Protein AF-A0A497E3U7-F1 (afdb_monomer)

Organism: Aerophobetes bacterium (NCBI:txid2030807)

pLDDT: mean 91.76, std 7.36, range [53.91, 98.75]

Nearest PDB structures (foldseek):
  2nv4-assembly1_B  TM=9.383E-01  e=2.777E-12  Archaeoglobus fulgidus
  7btu-assembly1_A  TM=8.127E-01  e=2.222E-10  Pseudomonas aeruginosa
  7bu1-assembly1_B  TM=8.300E-01  e=9.756E-10  Pseudomonas aeruginosa
  3okx-assembly1_A  TM=8.026E-01  e=2.044E-09  Rhodopseudomonas palustris CGA009
  3okx-assembly1_B  TM=7.645E-01  e=1.127E-08  Rhodopseudomonas palustris CGA009

Sequence (310 aa):
VKTKGMEEFLAVIETNSCFSDGIQITTGCSFGNNALIYRDVGKTAVSFVKRDGKGIRIRVKVDSDWLNERYPDAVKLFDKVVKRREQDKTAQKKLQKVWKEISFDILNFTEKELFEVKDVSLKIPDYAPIFESVTCSVCGEKLMQSKAREKAGKIFCLPCSHEGLYQLDGEGISFYKEDKKQSYFRVFPIGYVESSFSFPDDPEKMREKESFLFIYPEYEEGLYRIEESDFINVVFYFHQSSGYTLRGKRRGGEIKGVFASRSPHRPSPIGLTRVKLIAREKNRLRVKGLDAIDGTPILDIKPYVKDIDG

Mean predicted aligned error: 8.36 Å

Solvent-accessible surface area (backbone atoms only — not comparable to full-atom values): 17840 Å² total; per-residue (Å²): 116,69,61,89,67,82,42,60,52,32,38,38,32,19,41,90,49,75,67,49,55,54,48,27,72,69,25,58,31,32,68,92,60,65,11,34,43,82,44,94,72,76,39,66,34,38,31,47,25,39,80,87,18,46,37,39,33,41,33,61,56,76,45,72,63,59,41,41,78,76,38,45,70,56,47,54,38,42,43,45,43,64,74,68,55,46,92,46,70,67,55,46,56,51,38,55,53,51,52,52,52,50,62,57,54,60,70,77,55,53,69,75,71,46,36,47,78,41,82,44,77,46,93,68,81,75,78,86,80,90,67,58,77,41,57,18,75,78,84,63,49,76,42,53,47,92,59,49,42,80,57,96,94,39,41,22,41,43,78,81,58,66,77,36,48,81,44,78,54,96,89,40,84,43,44,32,42,92,92,35,82,46,91,78,80,87,85,65,64,50,27,30,28,49,38,94,35,81,57,94,71,63,54,69,68,41,24,75,39,68,35,33,42,41,38,40,76,95,52,34,76,77,51,70,72,53,83,80,34,66,31,31,33,39,29,28,39,45,82,86,54,70,67,65,54,67,66,41,73,41,95,91,70,50,76,38,42,38,87,77,50,88,60,59,42,32,98,71,36,65,46,76,40,68,22,38,52,75,49,74,56,90,39,33,36,37,31,34,39,46,73,68,35,36,70,30,35,26,56,48,77,42,75,60,45,65,95,81,75,102

Structure (mmCIF, N/CA/C/O backbone):
data_AF-A0A497E3U7-F1
#
_entry.id   AF-A0A497E3U7-F1
#
loop_
_atom_site.group_PDB
_atom_site.id
_atom_site.type_symbol
_atom_site.label_atom_id
_atom_site.label_alt_id
_atom_site.label_comp_id
_atom_site.label_asym_id
_atom_site.label_entity_id
_atom_site.la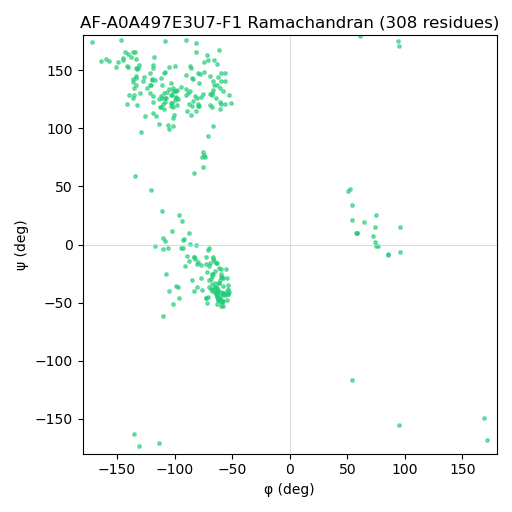bel_seq_id
_atom_site.pdbx_PDB_ins_code
_atom_site.Cartn_x
_atom_site.Cartn_y
_atom_site.Cartn_z
_atom_site.occupancy
_atom_site.B_iso_or_equiv
_atom_site.auth_seq_id
_atom_site.auth_comp_id
_atom_site.auth_asym_id
_atom_site.auth_atom_id
_atom_site.pdbx_PDB_model_num
ATOM 1 N N . VAL A 1 1 ? -27.259 -1.265 14.327 1.00 53.91 1 VAL A N 1
ATOM 2 C CA . VAL A 1 1 ? -27.288 -2.339 13.303 1.00 53.91 1 VAL A CA 1
ATOM 3 C C . VAL A 1 1 ? -26.402 -3.463 13.808 1.00 53.91 1 VAL A C 1
ATOM 5 O O . VAL A 1 1 ? -25.280 -3.166 14.188 1.00 53.91 1 VAL A O 1
ATOM 8 N N . LYS A 1 2 ? -26.902 -4.700 13.897 1.00 55.53 2 LYS A N 1
ATOM 9 C CA . LYS A 1 2 ? -26.104 -5.860 14.322 1.00 55.53 2 LYS A CA 1
ATOM 10 C C . LYS A 1 2 ? -25.972 -6.802 13.130 1.00 55.53 2 LYS A C 1
ATOM 12 O O . LYS A 1 2 ? -26.997 -7.151 12.543 1.00 55.53 2 LYS A O 1
ATOM 17 N N . THR A 1 3 ? -24.749 -7.162 12.745 1.00 56.59 3 THR A N 1
ATOM 18 C CA . THR A 1 3 ? -24.544 -8.136 11.662 1.00 56.59 3 THR A CA 1
ATOM 19 C C . THR A 1 3 ? -25.117 -9.497 12.064 1.00 56.59 3 THR A C 1
ATOM 21 O O . THR A 1 3 ? -24.955 -9.932 13.207 1.00 56.59 3 THR A O 1
ATOM 24 N N . LYS A 1 4 ? -25.815 -10.160 11.136 1.00 63.12 4 LYS A N 1
ATOM 25 C CA . LYS A 1 4 ? -26.320 -11.534 11.305 1.00 63.12 4 LYS A CA 1
ATOM 26 C C . LYS A 1 4 ? -25.329 -12.590 10.778 1.00 63.12 4 LYS A C 1
ATOM 28 O O . LYS A 1 4 ? -25.653 -13.772 10.790 1.00 63.12 4 LYS A O 1
ATOM 33 N N . GLY A 1 5 ? -24.133 -12.170 10.348 1.00 58.94 5 GLY A N 1
ATOM 34 C CA . GLY A 1 5 ? -23.196 -12.980 9.559 1.00 58.94 5 GLY A CA 1
ATOM 35 C C . GLY A 1 5 ? -23.352 -12.733 8.050 1.00 58.94 5 GLY A C 1
ATOM 36 O O . GLY A 1 5 ? -24.292 -12.063 7.637 1.00 58.94 5 GLY A O 1
ATOM 37 N N . MET A 1 6 ? -22.426 -13.271 7.242 1.00 60.75 6 MET A N 1
ATOM 38 C CA . MET A 1 6 ? -22.426 -13.237 5.758 1.00 60.75 6 MET A CA 1
ATOM 39 C C . MET A 1 6 ? -22.044 -11.909 5.073 1.00 60.75 6 MET A C 1
ATOM 41 O O . MET A 1 6 ? -22.427 -11.675 3.931 1.00 60.75 6 MET A O 1
ATOM 45 N N . GLU A 1 7 ? -21.265 -11.042 5.729 1.00 71.50 7 GLU A N 1
ATOM 46 C CA . GLU A 1 7 ? -20.670 -9.837 5.109 1.00 71.50 7 GLU A CA 1
ATOM 47 C C . GLU A 1 7 ? -21.667 -8.823 4.485 1.00 71.50 7 GLU A C 1
ATOM 49 O O . GLU A 1 7 ? -21.239 -7.875 3.836 1.00 71.50 7 GLU A O 1
ATOM 54 N N . GLU A 1 8 ? -22.987 -8.944 4.690 1.00 77.56 8 GLU A N 1
ATOM 55 C CA . GLU A 1 8 ? -24.003 -8.046 4.090 1.00 77.56 8 GLU A CA 1
ATOM 56 C C . GLU A 1 8 ? -23.829 -6.567 4.488 1.00 77.56 8 GLU A C 1
ATOM 58 O O . GLU A 1 8 ? -24.188 -5.646 3.747 1.00 77.56 8 GLU A O 1
ATOM 63 N N . PHE A 1 9 ? -23.255 -6.356 5.671 1.00 88.44 9 PHE A N 1
ATOM 64 C CA . PHE A 1 9 ? -22.925 -5.069 6.258 1.00 88.44 9 PHE A CA 1
ATOM 65 C C . PHE A 1 9 ? -21.472 -5.098 6.722 1.00 88.44 9 PHE A C 1
ATOM 67 O O . PHE A 1 9 ? -21.069 -6.022 7.433 1.00 88.44 9 PHE A O 1
ATOM 74 N N . LEU A 1 10 ? -20.704 -4.083 6.337 1.00 94.50 10 LEU A N 1
ATOM 75 C CA . LEU A 1 10 ? -19.271 -4.004 6.590 1.00 94.50 10 LEU A CA 1
ATOM 76 C C . LEU A 1 10 ? -18.934 -2.781 7.439 1.00 94.50 10 LEU A C 1
ATOM 78 O O . LEU A 1 10 ? -19.479 -1.693 7.236 1.00 94.50 10 LEU A O 1
ATOM 82 N N . ALA A 1 11 ? -17.983 -2.961 8.351 1.00 96.88 11 ALA A N 1
ATOM 83 C CA . ALA A 1 11 ? -17.347 -1.887 9.098 1.00 96.88 11 ALA A CA 1
ATOM 84 C C . ALA A 1 11 ? -15.900 -1.728 8.617 1.00 96.88 11 ALA A C 1
ATOM 86 O O . ALA A 1 11 ? -15.081 -2.632 8.767 1.00 96.88 11 ALA A O 1
ATOM 87 N N . VAL A 1 12 ? -15.579 -0.575 8.038 1.00 97.31 12 VAL A N 1
ATOM 88 C CA . VAL A 1 12 ? -14.227 -0.226 7.594 1.00 97.31 12 VAL A CA 1
ATOM 89 C C . VAL A 1 12 ? -13.608 0.714 8.623 1.00 97.31 12 VAL A C 1
ATOM 91 O O . VAL A 1 12 ? -13.951 1.894 8.654 1.00 97.31 12 VAL A O 1
ATOM 94 N N . ILE A 1 13 ? -12.733 0.195 9.478 1.00 97.00 13 ILE A N 1
ATOM 95 C CA . ILE A 1 13 ? -12.045 0.958 10.529 1.00 97.00 13 ILE A CA 1
ATOM 96 C C . ILE A 1 13 ? -10.723 1.539 10.018 1.00 97.00 13 ILE A C 1
ATOM 98 O O . ILE A 1 13 ? -10.032 0.924 9.204 1.00 97.00 13 ILE A O 1
ATOM 102 N N . GLU A 1 14 ? -10.372 2.726 10.513 1.00 96.19 14 GLU A N 1
ATOM 103 C CA . GLU A 1 14 ? -9.226 3.514 10.034 1.00 96.19 14 GLU A CA 1
ATOM 104 C C . GLU A 1 14 ? -8.052 3.610 11.033 1.00 96.19 14 GLU A C 1
ATOM 106 O O . GLU A 1 14 ? -7.078 4.328 10.799 1.00 96.19 14 GLU A O 1
ATOM 111 N N . THR A 1 15 ? -8.140 2.892 12.157 1.00 93.00 15 THR A N 1
ATOM 112 C CA . THR A 1 15 ? -7.146 2.869 13.243 1.00 93.00 15 THR A CA 1
ATOM 113 C C . THR A 1 15 ? -7.150 1.513 13.965 1.00 93.00 15 THR A C 1
ATOM 115 O O . THR A 1 15 ? -8.165 0.819 13.992 1.00 93.00 15 THR A O 1
ATOM 118 N N . ASN A 1 16 ? -6.023 1.122 14.551 1.00 90.75 16 ASN A N 1
ATOM 119 C CA . ASN A 1 16 ? -5.824 -0.078 15.376 1.00 90.75 16 ASN A CA 1
ATOM 120 C C . ASN A 1 16 ? -5.938 0.212 16.891 1.00 90.75 16 ASN A C 1
ATOM 122 O O . ASN A 1 16 ? -5.346 -0.488 17.708 1.00 90.75 16 ASN A O 1
ATOM 126 N N . SER A 1 17 ? -6.666 1.264 17.278 1.00 90.44 17 SER A N 1
ATOM 127 C CA . SER A 1 17 ? -6.858 1.669 18.679 1.00 90.44 17 SER A CA 1
ATOM 128 C C . SER A 1 17 ? -8.086 1.018 19.336 1.00 90.44 17 SER A C 1
ATOM 130 O O . SER A 1 17 ? -8.887 0.361 18.675 1.00 90.44 17 SER A O 1
ATOM 132 N N . CYS A 1 18 ? -8.285 1.268 20.638 1.00 90.38 18 CYS A N 1
ATOM 133 C CA . CYS A 1 18 ? -9.442 0.792 21.415 1.00 90.38 18 CYS A CA 1
ATOM 134 C C . CYS A 1 18 ? -10.808 1.193 20.826 1.00 90.38 18 CYS A C 1
ATOM 136 O O . CYS A 1 18 ? -11.817 0.542 21.091 1.00 90.38 18 CYS A O 1
ATOM 138 N N . PHE A 1 19 ? -10.847 2.238 19.992 1.00 93.31 19 PHE A N 1
ATOM 139 C CA . PHE A 1 19 ? -12.024 2.599 19.205 1.00 93.31 19 PHE A CA 1
ATOM 140 C C . PHE A 1 19 ? -12.534 1.411 18.374 1.00 93.31 19 PHE A C 1
ATOM 142 O O . PHE A 1 19 ? -13.735 1.145 18.337 1.00 93.31 19 PHE A O 1
ATOM 149 N N . SER A 1 20 ? -11.621 0.659 17.761 1.00 94.00 20 SER A N 1
ATOM 150 C CA . SER A 1 20 ? -11.940 -0.479 16.899 1.00 94.00 20 SER A CA 1
ATOM 151 C C . SER A 1 20 ? -12.560 -1.642 17.667 1.00 94.00 20 SER A C 1
ATOM 153 O O . SER A 1 20 ? -13.473 -2.286 17.154 1.00 94.00 20 SER A O 1
ATOM 155 N N . ASP A 1 21 ? -12.163 -1.865 18.920 1.00 94.69 21 ASP A N 1
ATOM 156 C CA . ASP A 1 21 ? -12.817 -2.846 19.796 1.00 94.69 21 ASP A CA 1
ATOM 157 C C . ASP A 1 21 ? -14.267 -2.443 20.090 1.00 94.69 21 ASP A C 1
ATOM 159 O O . ASP A 1 21 ? -15.180 -3.268 20.004 1.00 94.69 21 ASP A O 1
ATOM 163 N N . GLY A 1 22 ? -14.502 -1.152 20.344 1.00 94.31 22 GLY A N 1
ATOM 164 C CA . GLY A 1 22 ? -15.847 -0.598 20.506 1.00 94.31 22 GLY A CA 1
ATOM 165 C C . GLY A 1 22 ? -16.733 -0.830 19.279 1.00 94.31 22 GLY A C 1
ATOM 166 O O . GLY A 1 22 ? -17.892 -1.234 19.418 1.00 94.31 22 GLY A O 1
ATOM 167 N N . ILE A 1 23 ? -16.189 -0.650 18.069 1.00 96.19 23 ILE A N 1
ATOM 168 C CA . ILE A 1 23 ? -16.906 -0.949 16.819 1.00 96.19 23 ILE A CA 1
ATOM 169 C C . ILE A 1 23 ? -17.284 -2.428 16.743 1.00 96.19 23 ILE A C 1
ATOM 171 O O . ILE A 1 23 ? -18.441 -2.745 16.456 1.00 96.19 23 ILE A O 1
ATOM 175 N N . GLN A 1 24 ? -16.355 -3.338 17.036 1.00 95.06 24 GLN A N 1
ATOM 176 C CA . GLN A 1 24 ? -16.625 -4.777 16.993 1.00 95.06 24 GLN A CA 1
ATOM 177 C C . GLN A 1 24 ? -17.738 -5.177 17.968 1.00 95.06 24 GLN A C 1
ATOM 179 O O . GLN A 1 24 ? -18.684 -5.864 17.578 1.00 95.06 24 GLN A O 1
ATOM 184 N N . ILE A 1 25 ? -17.671 -4.696 19.213 1.00 94.00 25 ILE A N 1
ATOM 185 C CA . ILE A 1 25 ? -18.653 -5.009 20.264 1.00 94.00 25 ILE A CA 1
ATOM 186 C C . ILE A 1 25 ? -20.049 -4.495 19.892 1.00 94.00 25 ILE A C 1
ATOM 188 O O . ILE A 1 25 ? -21.041 -5.210 20.040 1.00 94.00 25 ILE A O 1
ATOM 192 N N . THR A 1 26 ? -20.139 -3.258 19.401 1.00 93.00 26 THR A N 1
ATOM 193 C CA . THR A 1 26 ? -21.430 -2.602 19.138 1.00 93.00 26 THR A CA 1
ATOM 194 C C . THR A 1 26 ? -22.109 -3.093 17.861 1.00 93.00 26 THR A C 1
ATOM 196 O O . THR A 1 26 ? -23.338 -3.091 17.777 1.00 93.00 26 THR A O 1
ATOM 199 N N . THR A 1 27 ? -21.335 -3.539 16.869 1.00 93.56 27 THR A N 1
ATOM 200 C CA . THR A 1 27 ? -21.858 -3.896 15.537 1.00 93.56 27 THR A CA 1
ATOM 201 C C . THR A 1 27 ? -21.882 -5.403 15.286 1.00 93.56 27 THR A C 1
ATOM 203 O O . THR A 1 27 ? -22.678 -5.886 14.477 1.00 93.56 27 THR A O 1
ATOM 206 N N . GLY A 1 28 ? -21.021 -6.157 15.973 1.00 92.12 28 GLY A N 1
ATOM 207 C CA . GLY A 1 28 ? -20.723 -7.559 15.684 1.00 92.12 28 GLY A CA 1
ATOM 208 C C . GLY A 1 28 ? -19.835 -7.767 14.450 1.00 92.12 28 GLY A C 1
ATOM 209 O O . GLY A 1 28 ? -19.519 -8.912 14.125 1.00 92.12 28 GLY A O 1
ATOM 210 N N . CYS A 1 29 ? -19.436 -6.706 13.738 1.00 93.56 29 CYS A N 1
ATOM 211 C CA . CYS A 1 29 ? -18.478 -6.821 12.642 1.00 93.56 29 CYS A CA 1
ATOM 212 C C . CYS A 1 29 ? -17.112 -7.160 13.228 1.00 93.56 29 CYS A C 1
ATOM 214 O O . CYS A 1 29 ? -16.593 -6.386 14.022 1.00 93.56 29 CYS A O 1
ATOM 216 N N . SER A 1 30 ? -16.529 -8.296 12.855 1.00 93.12 30 SER A N 1
ATOM 217 C CA . SER A 1 30 ? -15.240 -8.750 13.386 1.00 93.12 30 SER A CA 1
ATOM 218 C C . SER A 1 30 ? -14.354 -9.269 12.260 1.00 93.12 30 SER A C 1
ATOM 220 O O . SER A 1 30 ? -14.824 -9.518 11.149 1.00 93.12 30 SER A O 1
ATOM 222 N N . PHE A 1 31 ? -13.060 -9.449 12.527 1.00 91.44 31 PHE A N 1
ATOM 223 C CA . PHE A 1 31 ? -12.173 -10.065 11.537 1.00 91.44 31 PHE A CA 1
ATOM 224 C C . PHE A 1 31 ? -12.581 -11.512 11.230 1.00 91.44 31 PHE A C 1
ATOM 226 O O . PHE A 1 31 ? -12.542 -11.928 10.079 1.00 91.44 31 PHE A O 1
ATOM 233 N N . GLY A 1 32 ? -13.031 -12.266 12.239 1.00 88.56 32 GLY A N 1
ATOM 234 C CA . GLY A 1 32 ? -13.373 -13.684 12.085 1.00 88.56 32 GLY A CA 1
ATOM 235 C C . GLY A 1 32 ? -14.603 -13.951 11.214 1.00 88.56 32 GLY A C 1
ATOM 236 O O . GLY A 1 32 ? -14.704 -15.024 10.630 1.00 88.56 32 GLY A O 1
ATOM 237 N N . ASN A 1 33 ? -15.524 -12.987 11.101 1.00 89.81 33 ASN A N 1
ATOM 238 C CA . ASN A 1 33 ? -16.686 -13.085 10.209 1.00 89.81 33 ASN A CA 1
ATOM 239 C C . ASN A 1 33 ? -16.532 -12.274 8.913 1.00 89.81 33 ASN A C 1
ATOM 241 O O . ASN A 1 33 ? -17.525 -12.076 8.214 1.00 89.81 33 ASN A O 1
ATOM 245 N N . ASN A 1 34 ? -15.315 -11.793 8.623 1.00 90.25 34 ASN A N 1
ATOM 246 C CA . ASN A 1 34 ? -14.948 -10.993 7.449 1.00 90.25 34 ASN A CA 1
ATOM 247 C C . ASN A 1 34 ? -15.729 -9.675 7.273 1.00 90.25 34 ASN A C 1
ATOM 249 O O . ASN A 1 34 ? -15.592 -9.012 6.247 1.00 90.25 34 ASN A O 1
ATOM 253 N N . ALA A 1 35 ? -16.518 -9.248 8.265 1.00 93.25 35 ALA A N 1
ATOM 254 C CA . ALA A 1 35 ? -17.299 -8.016 8.177 1.00 93.25 35 ALA A CA 1
ATOM 255 C C . ALA A 1 35 ? -16.536 -6.773 8.669 1.00 93.25 35 ALA A C 1
ATOM 257 O O . ALA A 1 35 ? -17.015 -5.649 8.500 1.00 93.25 35 ALA A O 1
ATOM 258 N N . LEU A 1 36 ? -15.365 -6.952 9.290 1.00 94.75 36 LEU A N 1
ATOM 259 C CA . LEU A 1 36 ? -14.475 -5.865 9.693 1.00 94.75 36 LEU A CA 1
ATOM 260 C C . LEU A 1 36 ? -13.289 -5.754 8.732 1.00 94.75 36 LEU A C 1
ATOM 262 O O . LEU A 1 36 ? -12.494 -6.682 8.592 1.00 94.75 36 LEU A O 1
ATOM 266 N N . ILE A 1 37 ? -13.138 -4.586 8.117 1.00 95.06 37 ILE A N 1
ATOM 267 C CA . ILE A 1 37 ? -12.025 -4.259 7.228 1.00 95.06 37 ILE A CA 1
ATOM 268 C C . ILE A 1 37 ? -11.152 -3.219 7.921 1.00 95.06 37 ILE A C 1
ATOM 270 O O . ILE A 1 37 ? -11.637 -2.155 8.301 1.00 95.06 37 ILE A O 1
ATOM 274 N N . TYR A 1 38 ? -9.855 -3.495 8.034 1.00 95.00 38 TYR A N 1
ATOM 275 C CA . TYR A 1 38 ? -8.885 -2.535 8.552 1.00 95.00 38 TYR A CA 1
ATOM 276 C C . TYR A 1 38 ? -8.167 -1.790 7.427 1.00 95.00 38 TYR A C 1
ATOM 278 O O . TYR A 1 38 ? -7.567 -2.406 6.545 1.00 95.00 38 TYR A O 1
ATOM 286 N N . ARG A 1 39 ? -8.222 -0.455 7.466 1.00 94.06 39 ARG A N 1
ATOM 287 C CA . ARG A 1 39 ? -7.430 0.441 6.619 1.00 94.06 39 ARG A CA 1
ATOM 288 C C . ARG A 1 39 ? -6.495 1.251 7.504 1.00 94.06 39 ARG A C 1
ATOM 290 O O . ARG A 1 39 ? -6.935 2.124 8.239 1.00 94.06 39 ARG A O 1
ATOM 297 N N . ASP A 1 40 ? -5.205 0.969 7.405 1.00 91.44 40 ASP A N 1
ATOM 298 C CA . ASP A 1 40 ? -4.171 1.574 8.245 1.00 91.44 40 ASP A CA 1
ATOM 299 C C . ASP A 1 40 ? -3.857 3.018 7.811 1.00 91.44 40 ASP A C 1
ATOM 301 O O . ASP A 1 40 ? -2.880 3.280 7.111 1.00 91.44 40 ASP A O 1
ATOM 305 N N . VAL A 1 41 ? -4.758 3.952 8.134 1.00 92.44 41 VAL A N 1
ATOM 306 C CA . VAL A 1 41 ? -4.641 5.380 7.771 1.00 92.44 41 VAL A CA 1
ATOM 307 C C . VAL A 1 41 ? -4.541 6.304 8.989 1.00 92.44 41 VAL A C 1
ATOM 309 O O . VAL A 1 41 ? -4.435 7.519 8.824 1.00 92.44 41 VAL A O 1
ATOM 312 N N . GLY A 1 42 ? -4.594 5.748 10.204 1.00 91.81 42 GLY A N 1
ATOM 313 C CA . GLY A 1 42 ? -4.366 6.455 11.468 1.00 91.81 42 GLY A CA 1
ATOM 314 C C . GLY A 1 42 ? -5.493 7.385 11.929 1.00 91.81 42 GLY A C 1
ATOM 315 O O . GLY A 1 42 ? -5.272 8.213 12.809 1.00 91.81 42 GLY A O 1
ATOM 316 N N . LYS A 1 43 ? -6.699 7.286 11.359 1.00 94.25 43 LYS A N 1
ATOM 317 C CA . LYS A 1 43 ? -7.830 8.159 11.716 1.00 94.25 43 LYS A CA 1
ATOM 318 C C . LYS A 1 43 ? -8.791 7.425 12.644 1.00 94.25 43 LYS A C 1
ATOM 320 O O . LYS A 1 43 ? -9.198 6.304 12.354 1.00 94.25 43 LYS A O 1
ATOM 325 N N . THR A 1 44 ? -9.233 8.081 13.717 1.00 95.62 44 THR A N 1
ATOM 326 C CA . THR A 1 44 ? -10.307 7.568 14.586 1.00 95.62 44 THR A CA 1
ATOM 327 C C . THR A 1 44 ? -11.659 7.712 13.886 1.00 95.62 44 THR A C 1
ATOM 329 O O . THR A 1 44 ? -12.422 8.654 14.116 1.00 95.62 44 THR A O 1
ATOM 332 N N . ALA A 1 45 ? -11.913 6.814 12.938 1.00 97.38 45 ALA A N 1
ATOM 333 C CA . ALA A 1 45 ? -13.101 6.809 12.102 1.00 97.38 45 ALA A CA 1
ATOM 334 C C . ALA A 1 45 ? -13.494 5.388 11.689 1.00 97.38 45 ALA A C 1
ATOM 336 O O . ALA A 1 45 ? -12.666 4.472 11.644 1.00 97.38 45 ALA A O 1
ATOM 337 N N . VAL A 1 46 ? -14.772 5.232 11.353 1.00 98.00 46 VAL A N 1
ATOM 338 C CA . VAL A 1 46 ? -15.347 4.007 10.799 1.00 98.00 46 VAL A CA 1
ATOM 339 C C . VAL A 1 46 ? -16.268 4.354 9.637 1.00 98.00 46 VAL A C 1
ATOM 341 O O . VAL A 1 46 ? -17.012 5.332 9.702 1.00 98.00 46 VAL A O 1
ATOM 344 N N . SER A 1 47 ? -16.238 3.557 8.574 1.00 98.00 47 SER A N 1
ATOM 345 C CA . SER A 1 47 ? -17.269 3.590 7.537 1.00 98.00 47 SER A CA 1
ATOM 346 C C . SER A 1 47 ? -18.157 2.362 7.638 1.00 98.00 47 SER A C 1
ATOM 348 O O . SER A 1 47 ? -17.664 1.237 7.618 1.00 98.00 47 SER A O 1
ATOM 350 N N . PHE A 1 48 ? -19.460 2.584 7.729 1.00 96.88 48 PHE A N 1
ATOM 351 C CA . PHE A 1 48 ? -20.482 1.553 7.700 1.00 96.88 48 PHE A CA 1
ATOM 352 C C . PHE A 1 48 ? -21.098 1.513 6.315 1.00 96.88 48 PHE A C 1
ATOM 354 O O . PHE A 1 48 ? -21.773 2.463 5.916 1.00 96.88 48 PHE A O 1
ATOM 361 N N . VAL A 1 49 ? -20.849 0.432 5.581 1.00 95.88 49 VAL A N 1
ATOM 362 C CA . VAL A 1 49 ? -21.241 0.310 4.172 1.00 95.88 49 VAL A CA 1
ATOM 363 C C . VAL A 1 49 ? -21.941 -1.013 3.896 1.00 95.88 49 VAL A C 1
ATOM 365 O O . VAL A 1 49 ? -21.705 -2.020 4.569 1.00 95.88 49 VAL A O 1
ATOM 368 N N . LYS A 1 50 ? -22.812 -1.007 2.887 1.00 92.81 50 LYS A N 1
ATOM 369 C CA . LYS A 1 50 ? -23.357 -2.226 2.280 1.00 92.81 50 LYS A CA 1
ATOM 370 C C . LYS A 1 50 ? -22.364 -2.804 1.269 1.00 92.81 50 LYS A C 1
ATOM 372 O O . LYS A 1 50 ? -21.366 -2.171 0.923 1.00 92.81 50 LYS A O 1
ATOM 377 N N . ARG A 1 51 ? -22.670 -3.995 0.743 1.00 89.69 51 ARG A N 1
ATOM 378 C CA . ARG A 1 51 ? -21.863 -4.659 -0.296 1.00 89.69 51 ARG A CA 1
ATOM 379 C C . ARG A 1 51 ? -21.780 -3.906 -1.635 1.00 89.69 51 ARG A C 1
ATOM 381 O O . ARG A 1 51 ? -20.900 -4.189 -2.435 1.00 89.69 51 ARG A O 1
ATOM 388 N N . ASP A 1 52 ? -22.653 -2.935 -1.889 1.00 91.62 52 ASP A N 1
ATOM 389 C CA . ASP A 1 52 ? -22.536 -2.040 -3.051 1.00 91.62 52 ASP A CA 1
ATOM 390 C C . ASP A 1 52 ? -21.547 -0.878 -2.815 1.00 91.62 52 ASP A C 1
ATOM 392 O O . ASP A 1 52 ? -21.348 -0.039 -3.692 1.00 91.62 52 ASP A O 1
ATOM 396 N N . GLY A 1 53 ? -20.932 -0.818 -1.628 1.00 93.38 53 GLY A N 1
ATOM 397 C CA . GLY A 1 53 ? -19.974 0.207 -1.233 1.00 93.38 53 GLY A CA 1
ATOM 398 C C . GLY A 1 53 ? -20.598 1.484 -0.673 1.00 93.38 53 GLY A C 1
ATOM 399 O O . GLY A 1 53 ? -19.859 2.332 -0.164 1.00 93.38 53 GLY A O 1
ATOM 400 N N . LYS A 1 54 ? -21.926 1.643 -0.727 1.00 96.44 54 LYS A N 1
ATOM 401 C CA . LYS A 1 54 ? -22.609 2.851 -0.249 1.00 96.44 54 LYS A CA 1
ATOM 402 C C . LYS A 1 54 ? -22.859 2.788 1.251 1.00 96.44 54 LYS A C 1
ATOM 404 O O . LYS A 1 54 ? -23.224 1.743 1.800 1.00 96.44 54 LYS A O 1
ATOM 409 N N . GLY A 1 55 ? -22.714 3.928 1.913 1.00 96.38 55 GLY A N 1
ATOM 410 C CA . GLY A 1 55 ? -23.046 4.062 3.323 1.00 96.38 55 GLY A CA 1
ATOM 411 C C . GLY A 1 55 ? -22.551 5.367 3.920 1.00 96.38 55 GLY A C 1
ATOM 412 O O . GLY A 1 55 ? -22.447 6.373 3.223 1.00 96.38 55 GLY A O 1
ATOM 413 N N . ILE A 1 56 ? -22.234 5.333 5.211 1.00 97.38 56 ILE A N 1
ATOM 414 C CA . ILE A 1 56 ? -21.812 6.511 5.971 1.00 97.38 56 ILE A CA 1
ATOM 415 C C . ILE A 1 56 ? -20.427 6.305 6.566 1.00 97.38 56 ILE A C 1
ATOM 417 O O . ILE A 1 56 ? -20.061 5.204 6.973 1.00 97.38 56 ILE A O 1
ATOM 421 N N . ARG A 1 57 ? -19.667 7.388 6.670 1.00 97.81 57 ARG A N 1
ATOM 422 C CA . ARG A 1 57 ? -18.415 7.467 7.410 1.00 97.81 57 ARG A CA 1
ATOM 423 C C . ARG A 1 57 ? -18.600 8.363 8.619 1.00 97.81 57 ARG A C 1
ATOM 425 O O . ARG A 1 57 ? -19.018 9.508 8.478 1.00 97.81 57 ARG A O 1
ATOM 432 N N . ILE A 1 58 ? -18.232 7.845 9.782 1.00 97.62 58 ILE A N 1
ATOM 433 C CA . ILE A 1 58 ? -18.295 8.520 11.074 1.00 97.62 58 ILE A CA 1
ATOM 434 C C . ILE A 1 58 ? -16.862 8.750 11.550 1.00 97.62 58 ILE A C 1
ATOM 436 O O . ILE A 1 58 ? -16.112 7.794 11.756 1.00 97.62 58 ILE A O 1
ATOM 440 N N . ARG A 1 59 ? -16.468 10.014 11.717 1.00 97.19 59 ARG A N 1
ATOM 441 C CA . ARG A 1 59 ? -15.199 10.411 12.346 1.00 97.19 59 ARG A CA 1
ATOM 442 C C . ARG A 1 59 ? -15.470 10.931 13.750 1.00 97.19 59 ARG A C 1
ATOM 444 O O . ARG A 1 59 ? -16.352 11.768 13.927 1.00 97.19 59 ARG A O 1
ATOM 451 N N . VAL A 1 60 ? -14.680 10.483 14.719 1.00 95.25 60 VAL A N 1
ATOM 452 C CA . VAL A 1 60 ? -14.711 11.012 16.086 1.00 95.25 60 VAL A CA 1
ATOM 453 C C . VAL A 1 60 ? -14.021 12.378 16.118 1.00 95.25 60 VAL A C 1
ATOM 455 O O . VAL A 1 60 ? -12.913 12.528 15.600 1.00 95.25 60 VAL A O 1
ATOM 458 N N . LYS A 1 61 ? -14.691 13.379 16.694 1.00 93.31 61 LYS A N 1
ATOM 459 C CA . LYS A 1 61 ? -14.159 14.736 16.920 1.00 93.31 61 LYS A CA 1
ATOM 460 C C . LYS A 1 61 ? -13.479 14.889 18.280 1.00 93.31 61 LYS A C 1
ATOM 462 O O . LYS A 1 61 ? -12.721 15.828 18.467 1.00 93.31 61 LYS A O 1
ATOM 467 N N . VAL A 1 62 ? -13.754 13.977 19.211 1.00 88.94 62 VAL A N 1
ATOM 468 C CA . VAL A 1 62 ? -13.095 13.914 20.519 1.00 88.94 62 VAL A CA 1
ATOM 469 C C . VAL A 1 62 ? -11.652 13.455 20.326 1.00 88.94 62 VAL A C 1
ATOM 471 O O . VAL A 1 62 ? -11.368 12.259 20.243 1.00 88.94 62 VAL A O 1
ATOM 474 N N . ASP A 1 63 ? -10.750 14.420 20.207 1.00 86.12 63 ASP A N 1
ATOM 475 C CA . ASP A 1 63 ? -9.313 14.215 20.080 1.00 86.12 63 ASP A CA 1
ATOM 476 C C . ASP A 1 63 ? -8.555 14.747 21.309 1.00 86.12 63 ASP A C 1
ATOM 478 O O . ASP A 1 63 ? -9.135 15.050 22.356 1.00 86.12 63 ASP A O 1
ATOM 482 N N . SER A 1 64 ? -7.224 14.783 21.211 1.00 83.12 64 SER A N 1
ATOM 483 C CA . SER A 1 64 ? -6.373 15.235 22.314 1.00 83.12 64 SER A CA 1
ATOM 484 C C . SER A 1 64 ? -6.591 16.709 22.651 1.00 83.12 64 SER A C 1
ATOM 486 O O . SER A 1 64 ? -6.506 17.058 23.827 1.00 83.12 64 SER A O 1
ATOM 488 N N . ASP A 1 65 ? -6.899 17.544 21.660 1.00 86.88 65 ASP A N 1
ATOM 489 C CA . ASP A 1 65 ? -7.104 18.978 21.860 1.00 86.88 65 ASP A CA 1
ATOM 490 C C . ASP A 1 65 ? -8.440 19.211 22.567 1.00 86.88 65 ASP A C 1
ATOM 492 O O . ASP A 1 65 ? -8.481 19.869 23.608 1.00 86.88 65 ASP A O 1
ATOM 496 N N . TRP A 1 66 ? -9.504 18.545 22.105 1.00 89.81 66 TRP A N 1
ATOM 497 C CA . TRP A 1 66 ? -10.818 18.579 22.755 1.00 89.81 66 TRP A CA 1
ATOM 498 C C . TRP A 1 66 ? -10.752 18.148 24.230 1.00 89.81 66 TRP A C 1
ATOM 500 O O . TRP A 1 66 ? -11.366 18.779 25.098 1.00 89.81 66 TRP A O 1
ATOM 510 N N . LEU A 1 67 ? -9.994 17.081 24.522 1.00 88.31 67 LEU A N 1
ATOM 511 C CA . LEU A 1 67 ? -9.783 16.587 25.886 1.00 88.31 67 LEU A CA 1
ATOM 512 C C . LEU A 1 67 ? -8.942 17.550 26.724 1.00 88.31 67 LEU A C 1
ATOM 514 O O . LEU A 1 67 ? -9.221 17.712 27.909 1.00 88.31 67 LEU A O 1
ATOM 518 N N . ASN A 1 68 ? -7.921 18.176 26.142 1.00 90.19 68 ASN A N 1
ATOM 519 C CA . ASN A 1 68 ? -7.042 19.094 26.861 1.00 90.19 68 ASN A CA 1
ATOM 520 C C . ASN A 1 68 ? -7.753 20.402 27.231 1.00 90.19 68 ASN A C 1
ATOM 522 O O . ASN A 1 68 ? -7.532 20.920 28.322 1.00 90.19 68 ASN A O 1
ATOM 526 N N . GLU A 1 69 ? -8.637 20.903 26.368 1.00 90.69 69 GLU A N 1
ATOM 527 C CA . GLU A 1 69 ? -9.463 22.082 26.657 1.00 90.69 69 GLU A CA 1
ATOM 528 C C . GLU A 1 69 ? -10.422 21.857 27.835 1.00 90.69 69 GLU A C 1
ATOM 530 O O . GLU A 1 69 ? -10.625 22.757 28.648 1.00 90.69 69 GLU A O 1
ATOM 535 N N . ARG A 1 70 ? -11.018 20.661 27.936 1.00 90.12 70 ARG A N 1
ATOM 536 C CA . ARG A 1 70 ? -12.083 20.360 28.914 1.00 90.12 70 ARG A CA 1
ATOM 537 C C . ARG A 1 70 ? -11.583 19.678 30.183 1.00 90.12 70 ARG A C 1
ATOM 539 O O . ARG A 1 70 ? -12.080 19.954 31.271 1.00 90.12 70 ARG A O 1
ATOM 546 N N . TYR A 1 71 ? -10.594 18.799 30.053 1.00 91.94 71 TYR A N 1
ATOM 547 C CA . TYR A 1 71 ? -10.061 17.971 31.137 1.00 91.94 71 TYR A CA 1
ATOM 548 C C . TYR A 1 71 ? -8.518 17.973 31.137 1.00 91.94 71 TYR A C 1
ATOM 550 O O . TYR A 1 71 ? -7.888 16.909 31.056 1.00 91.94 71 TYR A O 1
ATOM 558 N N . PRO A 1 72 ? -7.866 19.145 31.266 1.00 91.88 72 PRO A N 1
ATOM 559 C CA . PRO A 1 72 ? -6.408 19.273 31.153 1.00 91.88 72 PRO A CA 1
ATOM 560 C C . PRO A 1 72 ? -5.645 18.401 32.159 1.00 91.88 72 PRO A C 1
ATOM 562 O O . PRO A 1 72 ? -4.598 17.832 31.846 1.00 91.88 72 PRO A O 1
ATOM 565 N N . ASP A 1 73 ? -6.172 18.235 33.373 1.00 90.31 73 ASP A N 1
ATOM 566 C CA . ASP A 1 73 ? -5.535 17.393 34.390 1.00 90.31 73 ASP A CA 1
ATOM 567 C C . ASP A 1 73 ? -5.614 15.901 34.054 1.00 90.31 73 ASP A C 1
ATOM 569 O O . ASP A 1 73 ? -4.687 15.144 34.357 1.00 90.31 73 ASP A O 1
ATOM 573 N N . ALA A 1 74 ? -6.673 15.480 33.360 1.00 90.38 74 ALA A N 1
ATOM 574 C CA . ALA A 1 74 ? -6.796 14.120 32.859 1.00 90.38 74 ALA A CA 1
ATOM 575 C C . ALA A 1 74 ? -5.754 13.847 31.763 1.00 90.38 74 ALA A C 1
ATOM 577 O O . ALA A 1 74 ? -5.115 12.795 31.776 1.00 90.38 74 ALA A O 1
ATOM 578 N N . VAL A 1 75 ? -5.508 14.821 30.878 1.00 90.50 75 VAL A N 1
ATOM 579 C CA . VAL A 1 75 ? -4.466 14.736 29.841 1.00 90.50 75 VAL A CA 1
ATOM 580 C C . VAL A 1 75 ? -3.068 14.658 30.454 1.00 90.50 75 VAL A C 1
ATOM 582 O O . VAL A 1 75 ? -2.272 13.815 30.038 1.00 90.50 75 VAL A O 1
ATOM 585 N N . LYS A 1 76 ? -2.769 15.453 31.490 1.00 90.62 76 LYS A N 1
ATOM 586 C CA . LYS A 1 76 ? -1.490 15.357 32.222 1.00 90.62 76 LYS A CA 1
ATOM 587 C C . LYS A 1 76 ? -1.295 13.976 32.851 1.00 90.62 76 LYS A C 1
ATOM 589 O O . LYS A 1 76 ? -0.210 13.401 32.761 1.00 90.62 76 LYS A O 1
ATOM 594 N N . LEU A 1 77 ? -2.340 13.430 33.479 1.00 91.75 77 LEU A N 1
ATOM 595 C CA . LEU A 1 77 ? -2.301 12.081 34.051 1.00 91.75 77 LEU A CA 1
ATOM 596 C C . LEU A 1 77 ? -2.122 11.013 32.966 1.00 91.75 77 LEU A C 1
ATOM 598 O O . LEU A 1 77 ? -1.343 10.081 33.161 1.00 91.75 77 LEU A O 1
ATOM 602 N N . PHE A 1 78 ? -2.798 11.154 31.824 1.00 90.38 78 PHE A N 1
ATOM 603 C CA . PHE A 1 78 ? -2.659 10.252 30.684 1.00 90.38 78 PHE A CA 1
ATOM 604 C C . PHE A 1 78 ? -1.240 10.287 30.102 1.00 90.38 78 PHE A C 1
ATOM 606 O O . PHE A 1 78 ? -0.658 9.234 29.846 1.00 90.38 78 PHE A O 1
ATOM 613 N N . ASP A 1 79 ? -0.649 11.473 29.938 1.00 90.94 79 ASP A N 1
ATOM 614 C CA . ASP A 1 79 ? 0.731 11.615 29.466 1.00 90.94 79 ASP A CA 1
ATOM 615 C C . ASP A 1 79 ? 1.713 10.899 30.402 1.00 90.94 79 ASP A C 1
ATOM 617 O O . ASP A 1 79 ? 2.500 10.058 29.963 1.00 90.94 79 ASP A O 1
ATOM 621 N N . LYS A 1 80 ? 1.587 11.143 31.710 1.00 91.38 80 LYS A N 1
ATOM 622 C CA . LYS A 1 80 ? 2.415 10.511 32.744 1.00 91.38 80 LYS A CA 1
ATOM 623 C C . LYS A 1 80 ? 2.283 8.981 32.749 1.00 91.38 80 LYS A C 1
ATOM 625 O O . LYS A 1 80 ? 3.272 8.255 32.691 1.00 91.38 80 LYS A O 1
ATOM 630 N N . VAL A 1 81 ? 1.051 8.481 32.828 1.00 92.00 81 VAL A N 1
ATOM 631 C CA . VAL A 1 81 ? 0.774 7.057 33.077 1.00 92.00 81 VAL A CA 1
ATOM 632 C C . VAL A 1 81 ? 0.832 6.219 31.801 1.00 92.00 81 VAL A C 1
ATOM 634 O O . VAL A 1 81 ? 1.318 5.093 31.840 1.00 92.00 81 VAL A O 1
ATOM 637 N N . VAL A 1 82 ? 0.322 6.731 30.678 1.00 88.06 82 VAL A N 1
ATOM 638 C CA . VAL A 1 82 ? 0.120 5.945 29.449 1.00 88.06 82 VAL A CA 1
ATOM 639 C C . VAL A 1 82 ? 1.222 6.210 28.432 1.00 88.06 82 VAL A C 1
ATOM 641 O O . VAL A 1 82 ? 1.840 5.257 27.957 1.00 88.06 82 VAL A O 1
ATOM 644 N N . LYS A 1 83 ? 1.505 7.481 28.111 1.00 87.38 83 LYS A N 1
ATOM 645 C CA . LYS A 1 83 ? 2.523 7.824 27.099 1.00 87.38 83 LYS A CA 1
ATOM 646 C C . LYS A 1 83 ? 3.938 7.565 27.614 1.00 87.38 83 LYS A C 1
ATOM 648 O O . LYS A 1 83 ? 4.704 6.865 26.959 1.00 87.38 83 LYS A O 1
ATOM 653 N N . ARG A 1 84 ? 4.265 8.069 28.808 1.00 90.81 84 ARG A N 1
ATOM 654 C CA . ARG A 1 84 ? 5.582 7.876 29.447 1.00 90.81 84 ARG A CA 1
ATOM 655 C C . ARG A 1 84 ? 5.710 6.551 30.198 1.00 90.81 84 ARG A C 1
ATOM 657 O O . ARG A 1 84 ? 6.814 6.178 30.580 1.00 90.81 84 ARG A O 1
ATOM 664 N N . ARG A 1 85 ? 4.594 5.835 30.390 1.00 89.69 85 ARG A N 1
ATOM 665 C CA . ARG A 1 85 ? 4.523 4.546 31.103 1.00 89.69 85 ARG A CA 1
ATOM 666 C C . ARG A 1 85 ? 5.130 4.601 32.511 1.00 89.69 85 ARG A C 1
ATOM 668 O O . ARG A 1 85 ? 5.707 3.620 32.981 1.00 89.69 85 ARG A O 1
ATOM 675 N N . GLU A 1 86 ? 5.005 5.740 33.193 1.00 91.81 86 GLU A N 1
ATOM 676 C CA . GLU A 1 86 ? 5.522 5.886 34.552 1.00 91.81 86 GLU A CA 1
ATOM 677 C C . GLU A 1 86 ? 4.748 4.985 35.524 1.00 91.81 86 GLU A C 1
ATOM 679 O O . GLU A 1 86 ? 3.513 4.953 35.548 1.00 91.81 86 GLU A O 1
ATOM 684 N N . GLN A 1 87 ? 5.479 4.257 36.367 1.00 89.75 87 GLN A N 1
ATOM 685 C CA . GLN A 1 87 ? 4.901 3.317 37.327 1.00 89.75 87 GLN A CA 1
ATOM 686 C C . GLN A 1 87 ? 4.434 4.018 38.613 1.00 89.75 87 GLN A C 1
ATOM 688 O O . GLN A 1 87 ? 4.900 3.729 39.713 1.00 89.75 87 GLN A O 1
ATOM 693 N N . ASP A 1 88 ? 3.481 4.938 38.483 1.00 92.56 88 ASP A N 1
ATOM 694 C CA . ASP A 1 88 ? 2.855 5.639 39.609 1.00 92.56 88 ASP A CA 1
ATOM 695 C C . ASP A 1 88 ? 1.443 5.089 39.864 1.00 92.56 88 ASP A C 1
ATOM 697 O O . ASP A 1 88 ? 0.468 5.462 39.205 1.00 92.56 88 ASP A O 1
ATOM 701 N N . LYS A 1 89 ? 1.318 4.201 40.859 1.00 92.75 89 LYS A N 1
ATOM 702 C CA . LYS A 1 89 ? 0.036 3.573 41.230 1.00 92.75 89 LYS A CA 1
ATOM 703 C C . LYS A 1 89 ? -1.022 4.589 41.670 1.00 92.75 89 LYS A C 1
ATOM 705 O O . LYS A 1 89 ? -2.218 4.354 41.482 1.00 92.75 89 LYS A O 1
ATOM 710 N N . THR A 1 90 ? -0.609 5.703 42.268 1.00 93.44 90 THR A N 1
ATOM 711 C CA . THR A 1 90 ? -1.530 6.750 42.720 1.00 93.44 90 THR A CA 1
ATOM 712 C C . THR A 1 90 ? -2.073 7.513 41.520 1.00 93.44 90 THR A C 1
ATOM 714 O O . THR A 1 90 ? -3.287 7.703 41.417 1.00 93.44 90 THR A O 1
ATOM 717 N N . ALA A 1 91 ? -1.202 7.894 40.583 1.00 90.50 91 ALA A N 1
ATOM 718 C CA . ALA A 1 91 ? -1.612 8.513 39.326 1.00 90.50 91 ALA A CA 1
ATOM 719 C C . ALA A 1 91 ? -2.484 7.572 38.483 1.00 90.50 91 ALA A C 1
ATOM 721 O O . ALA A 1 91 ? -3.487 8.022 37.941 1.00 90.50 91 ALA A O 1
ATOM 722 N N . GLN A 1 92 ? -2.182 6.270 38.442 1.00 91.62 92 GLN A N 1
ATOM 723 C CA . GLN A 1 92 ? -3.006 5.262 37.761 1.00 91.62 92 GLN A CA 1
ATOM 724 C C . GLN A 1 92 ? -4.430 5.195 38.326 1.00 91.62 92 GLN A C 1
ATOM 726 O O . GLN A 1 92 ? -5.397 5.262 37.568 1.00 91.62 92 GLN A O 1
ATOM 731 N N . LYS A 1 93 ? -4.580 5.112 39.657 1.00 93.69 93 LYS A N 1
ATOM 732 C CA . LYS A 1 93 ? -5.901 5.111 40.312 1.00 93.69 93 LYS A CA 1
ATOM 733 C C . LYS A 1 93 ? -6.667 6.411 40.060 1.00 93.69 93 LYS A C 1
ATOM 735 O O . LYS A 1 93 ? -7.867 6.372 39.796 1.00 93.69 93 LYS A O 1
ATOM 740 N N . LYS A 1 94 ? -5.977 7.557 40.122 1.00 93.69 94 LYS A N 1
ATOM 741 C CA . LYS A 1 94 ? -6.570 8.864 39.799 1.00 93.69 94 LYS A CA 1
ATOM 742 C C . LYS A 1 94 ? -7.033 8.915 38.345 1.00 93.69 94 LYS A C 1
ATOM 744 O O . LYS A 1 94 ? -8.175 9.289 38.105 1.00 93.69 94 LYS A O 1
ATOM 749 N N . LEU A 1 95 ? -6.189 8.483 37.406 1.00 92.56 95 LEU A N 1
ATOM 750 C CA . LEU A 1 95 ? -6.523 8.434 35.986 1.00 92.56 95 LEU A CA 1
ATOM 751 C C . LEU A 1 95 ? -7.759 7.566 35.758 1.00 92.56 95 LEU A C 1
ATOM 753 O O . LEU A 1 95 ? -8.694 8.045 35.140 1.00 92.56 95 LEU A O 1
ATOM 757 N N . GLN A 1 96 ? -7.821 6.351 36.314 1.00 91.69 96 GLN A N 1
ATOM 758 C CA . GLN A 1 96 ? -8.999 5.480 36.180 1.00 91.69 96 GLN A CA 1
ATOM 759 C C . GLN A 1 96 ? -10.293 6.145 36.664 1.00 91.69 96 GLN A C 1
ATOM 761 O O . GLN A 1 96 ? -11.322 6.032 35.999 1.00 91.69 96 GLN A O 1
ATOM 766 N N . LYS A 1 97 ? -10.250 6.844 37.805 1.00 93.88 97 LYS A N 1
ATOM 767 C CA . LYS A 1 97 ? -11.417 7.557 38.337 1.00 93.88 97 LYS A CA 1
ATOM 768 C C . LYS A 1 97 ? -11.865 8.676 37.392 1.00 93.88 97 LYS A C 1
ATOM 770 O O . LYS A 1 97 ? -13.031 8.706 37.011 1.00 93.88 97 LYS A O 1
ATOM 775 N N . VAL A 1 98 ? -10.935 9.534 36.977 1.00 92.31 98 VAL A N 1
ATOM 776 C CA . VAL A 1 98 ? -11.225 10.670 36.088 1.00 92.31 98 VAL A CA 1
ATOM 777 C C . VAL A 1 98 ? -11.688 10.189 34.709 1.00 92.31 98 VAL A C 1
ATOM 779 O O . VAL A 1 98 ? -12.656 10.708 34.170 1.00 92.31 98 VAL A O 1
ATOM 782 N N . TRP A 1 99 ? -11.067 9.146 34.152 1.00 90.56 99 TRP A N 1
ATOM 783 C CA . TRP A 1 99 ? -11.473 8.573 32.864 1.00 90.56 99 TRP A CA 1
ATOM 784 C C . TRP A 1 99 ? -12.881 7.980 32.912 1.00 90.56 99 TRP A C 1
ATOM 786 O O . TRP A 1 99 ? -13.637 8.115 31.954 1.00 90.56 99 TRP A O 1
ATOM 796 N N . LYS A 1 100 ? -13.256 7.361 34.040 1.00 92.19 100 LYS A N 1
ATOM 797 C CA . LYS A 1 100 ? -14.625 6.891 34.263 1.00 92.19 100 LYS A CA 1
ATOM 798 C C . LYS A 1 100 ? -15.606 8.063 34.263 1.00 92.19 100 LYS A C 1
ATOM 800 O O . LYS A 1 100 ? -16.618 7.987 33.577 1.00 92.19 100 LYS A O 1
ATOM 805 N N . GLU A 1 101 ? -15.311 9.134 34.992 1.00 92.00 101 GLU A N 1
ATOM 806 C CA . GLU A 1 101 ? -16.154 10.338 35.033 1.00 92.00 101 GLU A CA 1
ATOM 807 C C . GLU A 1 101 ? -16.324 10.948 33.632 1.00 92.00 101 GLU A C 1
ATOM 809 O O . GLU A 1 101 ? -17.456 11.112 33.180 1.00 92.00 101 GLU A O 1
ATOM 814 N N . ILE A 1 102 ? -15.223 11.146 32.897 1.00 91.00 102 ILE A N 1
ATOM 815 C CA . ILE A 1 102 ? -15.241 11.636 31.508 1.00 91.00 102 ILE A CA 1
ATOM 816 C C . ILE A 1 102 ? -16.072 10.716 30.606 1.00 91.00 102 ILE A C 1
ATOM 818 O O . ILE A 1 102 ? -16.848 11.200 29.788 1.00 91.00 102 ILE A O 1
ATOM 822 N N . SER A 1 103 ? -15.958 9.391 30.757 1.00 89.25 103 SER A N 1
ATOM 823 C CA . SER A 1 103 ? -16.713 8.449 29.919 1.00 89.25 103 SER A CA 1
ATOM 824 C C . SER A 1 103 ? -18.232 8.586 30.066 1.00 89.25 103 SER A C 1
ATOM 826 O O . SER A 1 103 ? -18.948 8.397 29.086 1.00 89.25 103 SER A O 1
ATOM 828 N N . PHE A 1 104 ? -18.720 8.947 31.258 1.00 92.31 104 PHE A N 1
ATOM 829 C CA . PHE A 1 104 ? -20.136 9.242 31.477 1.00 92.31 104 PHE A CA 1
ATOM 830 C C . PHE A 1 104 ? -20.503 10.650 31.019 1.00 92.31 104 PHE A C 1
ATOM 832 O O . PHE A 1 104 ? -21.580 10.833 30.464 1.00 92.31 104 PHE A O 1
ATOM 839 N N . ASP A 1 105 ? -19.616 11.627 31.207 1.00 91.12 105 ASP A N 1
ATOM 840 C CA . ASP A 1 105 ? -19.872 13.006 30.789 1.00 91.12 105 ASP A CA 1
ATOM 841 C C . ASP A 1 105 ? -19.993 13.142 29.265 1.00 91.12 105 ASP A C 1
ATOM 843 O O . ASP A 1 105 ? -20.866 13.845 28.763 1.00 91.12 105 ASP A O 1
ATOM 847 N N . ILE A 1 106 ? -19.202 12.370 28.509 1.00 90.00 106 ILE A N 1
ATOM 848 C CA . ILE A 1 106 ? -19.293 12.295 27.042 1.00 90.00 106 ILE A CA 1
ATOM 849 C C . ILE A 1 106 ? -20.715 11.933 26.570 1.00 90.00 106 ILE A C 1
ATOM 851 O O . ILE A 1 106 ? -21.127 12.374 25.500 1.00 90.00 106 ILE A O 1
ATOM 855 N N . LEU A 1 107 ? -21.494 11.187 27.361 1.00 90.19 107 LEU A N 1
ATOM 856 C CA . LEU A 1 107 ? -22.870 10.815 27.006 1.00 90.19 107 LEU A CA 1
ATOM 857 C C . LEU A 1 107 ? -23.847 12.001 27.022 1.00 90.19 107 LEU A C 1
ATOM 859 O O . LEU A 1 107 ? -24.935 11.885 26.460 1.00 90.19 107 LEU A O 1
ATOM 863 N N . ASN A 1 108 ? -23.476 13.123 27.644 1.00 93.12 108 ASN A N 1
ATOM 864 C CA . ASN A 1 108 ? -24.299 14.332 27.700 1.00 93.12 108 ASN A CA 1
ATOM 865 C C . ASN A 1 108 ? -24.158 15.216 26.449 1.00 93.12 108 ASN A C 1
ATOM 867 O O . ASN A 1 108 ? -24.932 16.156 26.277 1.00 93.12 108 ASN A O 1
ATOM 871 N N . PHE A 1 109 ? -23.183 14.936 25.580 1.00 91.38 109 PHE A N 1
ATOM 872 C CA . PHE A 1 109 ? -22.964 15.692 24.349 1.00 91.38 109 PHE A CA 1
ATOM 873 C C . PHE A 1 109 ? -23.834 15.169 23.208 1.00 91.38 109 PHE A C 1
ATOM 875 O O . PHE A 1 109 ? -24.166 13.984 23.119 1.00 91.38 109 PHE A O 1
ATOM 882 N N . THR A 1 110 ? -24.173 16.058 22.280 1.00 92.81 110 THR A N 1
ATOM 883 C CA . THR A 1 110 ? -24.928 15.686 21.085 1.00 92.81 110 THR A CA 1
ATOM 884 C C . THR A 1 110 ? -24.055 14.942 20.074 1.00 92.81 110 THR A C 1
ATOM 886 O O . THR A 1 110 ? -22.836 15.113 20.002 1.00 92.81 110 THR A O 1
ATOM 889 N N . GLU A 1 111 ? -24.691 14.160 19.198 1.00 90.50 111 GLU A N 1
ATOM 890 C CA . GLU A 1 111 ? -24.005 13.458 18.105 1.00 90.50 111 GLU A CA 1
ATOM 891 C C . GLU A 1 111 ? -23.147 14.407 17.251 1.00 90.50 111 GLU A C 1
ATOM 893 O O . GLU A 1 111 ? -22.017 14.075 16.901 1.00 90.50 111 GLU A O 1
ATOM 898 N N . LYS A 1 112 ? -23.651 15.612 16.952 1.00 91.88 112 LYS A N 1
ATOM 899 C CA . LYS A 1 112 ? -22.947 16.600 16.119 1.00 91.88 112 LYS A CA 1
ATOM 900 C C . LYS A 1 112 ? -21.691 17.156 16.789 1.00 91.88 112 LYS A C 1
ATOM 902 O O . LYS A 1 112 ? -20.772 17.575 16.080 1.00 91.88 112 LYS A O 1
ATOM 907 N N . GLU A 1 113 ? -21.649 17.181 18.117 1.00 91.50 113 GLU A N 1
ATOM 908 C CA . GLU A 1 113 ? -20.471 17.606 18.879 1.00 91.50 113 GLU A CA 1
ATOM 909 C C . GLU A 1 113 ? -19.401 16.514 18.894 1.00 91.50 113 GLU A C 1
ATOM 911 O O . GLU A 1 113 ? -18.220 16.811 18.726 1.00 91.50 113 GLU A O 1
ATOM 916 N N . LEU A 1 114 ? -19.812 15.251 19.021 1.00 93.06 114 LEU A N 1
ATOM 917 C CA . LEU A 1 114 ? -18.897 14.115 19.136 1.00 93.06 114 LEU A CA 1
ATOM 918 C C . LEU A 1 114 ? -18.413 13.580 17.787 1.00 93.06 114 LEU A C 1
ATOM 920 O O . LEU A 1 114 ? -17.296 13.063 17.691 1.00 93.06 114 LEU A O 1
ATOM 924 N N . PHE A 1 115 ? -19.237 13.692 16.747 1.00 95.94 115 PHE A N 1
ATOM 925 C CA . PHE A 1 115 ? -19.015 13.014 15.479 1.00 95.94 115 PHE A CA 1
ATOM 926 C C . PHE A 1 115 ? -19.187 13.934 14.271 1.00 95.94 115 PHE A C 1
ATOM 928 O O . PHE A 1 115 ? -19.935 14.914 14.255 1.00 95.94 115 PHE A O 1
ATOM 935 N N . GLU A 1 116 ? -18.454 13.602 13.217 1.00 97.00 116 GLU A N 1
ATOM 936 C CA . GLU A 1 116 ? -18.684 14.088 11.864 1.00 97.00 116 GLU A CA 1
ATOM 937 C C . GLU A 1 116 ? -19.154 12.913 11.010 1.00 97.00 116 GLU A C 1
ATOM 939 O O . GLU A 1 116 ? -18.415 11.940 10.841 1.00 97.00 116 GLU A O 1
ATOM 944 N N . VAL A 1 117 ? -20.370 13.014 10.473 1.00 97.56 117 VAL A N 1
ATOM 945 C CA . VAL A 1 117 ? -20.984 11.983 9.632 1.00 97.56 117 VAL A CA 1
ATOM 946 C C . VAL A 1 117 ? -21.039 12.478 8.190 1.00 97.56 117 VAL A C 1
ATOM 948 O O . VAL A 1 117 ? -21.465 13.604 7.936 1.00 97.56 117 VAL A O 1
ATOM 951 N N . LYS A 1 118 ? -20.583 11.649 7.249 1.00 97.81 118 LYS A N 1
ATOM 952 C CA . LYS A 1 118 ? -20.614 11.928 5.805 1.00 97.81 118 LYS A CA 1
ATOM 953 C C . LYS A 1 118 ? -21.072 10.706 5.031 1.00 97.81 118 LYS A C 1
ATOM 955 O O . LYS A 1 118 ? -20.649 9.599 5.354 1.00 97.81 118 LYS A O 1
ATOM 960 N N . ASP A 1 119 ? -21.847 10.910 3.975 1.00 97.94 119 ASP A N 1
ATOM 961 C CA . ASP A 1 119 ? -22.103 9.857 2.995 1.00 97.94 119 ASP A CA 1
ATOM 962 C C . ASP A 1 119 ? -20.820 9.509 2.238 1.00 97.94 119 ASP A C 1
ATOM 964 O O . ASP A 1 119 ? -20.006 10.379 1.909 1.00 97.94 119 ASP A O 1
ATOM 968 N N . VAL A 1 120 ? -20.630 8.221 1.971 1.00 97.44 120 VAL A N 1
ATOM 969 C CA . VAL A 1 120 ? -19.467 7.701 1.252 1.00 97.44 120 VAL A CA 1
ATOM 970 C C . VAL A 1 120 ? -19.862 6.591 0.286 1.00 97.44 120 VAL A C 1
ATOM 972 O O . VAL A 1 120 ? -20.825 5.853 0.495 1.00 97.44 120 VAL A O 1
ATOM 975 N N . SER A 1 121 ? -19.057 6.451 -0.764 1.00 96.88 121 SER A N 1
ATOM 976 C CA . SER A 1 121 ? -19.075 5.310 -1.674 1.00 96.88 121 SER A CA 1
ATOM 977 C C . SER A 1 121 ? -17.666 4.737 -1.733 1.00 96.88 121 SER A C 1
ATOM 979 O O . SER A 1 121 ? -16.744 5.390 -2.224 1.00 96.88 121 SER A O 1
ATOM 981 N N . LEU A 1 122 ? -17.476 3.542 -1.182 1.00 94.94 122 LEU A N 1
ATOM 982 C CA . LEU A 1 122 ? -16.172 2.901 -1.057 1.00 94.94 122 LEU A CA 1
ATOM 983 C C . LEU A 1 122 ? -16.085 1.685 -1.974 1.00 94.94 122 LEU A C 1
ATOM 985 O O . LEU A 1 122 ? -16.976 0.843 -1.979 1.00 94.94 122 LEU A O 1
ATOM 989 N N . LYS A 1 123 ? -14.952 1.518 -2.664 1.00 93.56 123 LYS A N 1
ATOM 990 C CA . LYS A 1 123 ? -14.605 0.208 -3.220 1.00 93.56 123 LYS A CA 1
ATOM 991 C C . LYS A 1 123 ? -14.317 -0.737 -2.058 1.00 93.56 123 LYS A C 1
ATOM 993 O O . LYS A 1 123 ? -13.406 -0.476 -1.263 1.00 93.56 123 LYS A O 1
ATOM 998 N N . ILE A 1 124 ? -15.101 -1.798 -1.951 1.00 92.75 124 ILE A N 1
ATOM 999 C CA . ILE A 1 124 ? -14.927 -2.842 -0.945 1.00 92.75 124 ILE A CA 1
ATOM 1000 C C . ILE A 1 124 ? -14.323 -4.100 -1.586 1.00 92.75 124 ILE A C 1
ATOM 1002 O O . ILE A 1 124 ? -14.487 -4.295 -2.791 1.00 92.75 124 ILE A O 1
ATOM 1006 N N . PRO A 1 125 ? 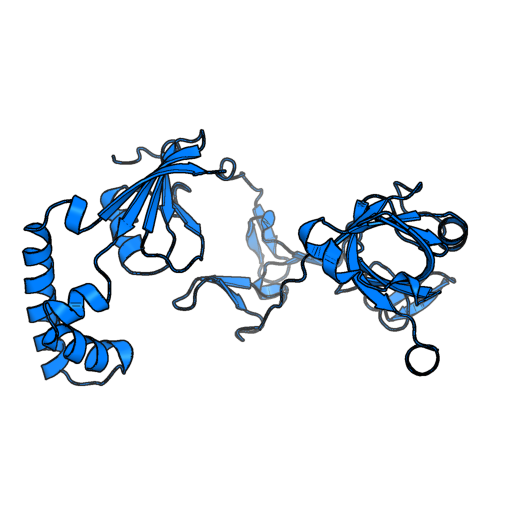-13.598 -4.930 -0.819 1.00 88.81 125 PRO A N 1
ATOM 1007 C CA . PRO A 1 125 ? -13.110 -6.216 -1.301 1.00 88.81 125 PRO A CA 1
ATOM 1008 C C . PRO A 1 125 ? -14.256 -7.169 -1.658 1.00 88.81 125 PRO A C 1
ATOM 1010 O O . PRO A 1 125 ? -15.351 -7.082 -1.094 1.00 88.81 125 PRO A O 1
ATOM 1013 N N . ASP A 1 126 ? -13.980 -8.115 -2.552 1.00 88.62 126 ASP A N 1
ATOM 1014 C CA . ASP A 1 126 ? -14.866 -9.248 -2.815 1.00 88.62 126 ASP A CA 1
ATOM 1015 C C . ASP A 1 126 ? -15.050 -10.115 -1.560 1.00 88.62 126 ASP A C 1
ATOM 1017 O O . ASP A 1 126 ? -14.358 -9.937 -0.555 1.00 88.62 126 ASP A O 1
ATOM 1021 N N . TYR A 1 127 ? -16.026 -11.023 -1.602 1.00 86.56 127 TYR A N 1
ATOM 1022 C CA . TYR A 1 127 ? -16.244 -11.981 -0.520 1.00 86.56 127 TYR A CA 1
ATOM 1023 C C . TYR A 1 127 ? -14.978 -12.788 -0.245 1.00 86.56 127 TYR A C 1
ATOM 1025 O O . TYR A 1 127 ? -14.202 -13.071 -1.165 1.00 86.56 127 TYR A O 1
ATOM 1033 N N . ALA A 1 128 ? -14.784 -13.173 1.016 1.00 80.56 128 ALA A N 1
ATOM 1034 C CA . ALA A 1 128 ? -13.611 -13.942 1.396 1.00 80.56 128 ALA A CA 1
ATOM 1035 C C . ALA A 1 128 ? -13.514 -15.241 0.564 1.00 80.56 128 ALA A C 1
ATOM 1037 O O . ALA A 1 128 ? -14.433 -16.065 0.597 1.00 80.56 128 ALA A O 1
ATOM 1038 N N . PRO A 1 129 ? -12.418 -15.446 -0.187 1.00 83.56 129 PRO A N 1
ATOM 1039 C CA . PRO A 1 129 ? -12.243 -16.652 -0.984 1.00 83.56 129 PRO A CA 1
ATOM 1040 C C . PRO A 1 129 ? -12.033 -17.875 -0.088 1.00 83.56 129 PRO A C 1
ATOM 1042 O O . PRO A 1 129 ? -11.370 -17.810 0.950 1.00 83.56 129 PRO A O 1
ATOM 1045 N N . ILE A 1 130 ? -12.556 -19.017 -0.533 1.00 84.62 130 ILE A N 1
ATOM 1046 C CA . ILE A 1 130 ? -12.291 -20.314 0.087 1.00 84.62 130 ILE A CA 1
ATOM 1047 C C . ILE A 1 130 ? -11.027 -20.878 -0.553 1.00 84.62 130 ILE A C 1
ATOM 1049 O O . ILE A 1 130 ? -10.969 -21.076 -1.765 1.00 84.62 130 ILE A O 1
ATOM 1053 N N . PHE A 1 131 ? -10.011 -21.129 0.266 1.00 88.12 131 PHE A N 1
ATOM 1054 C CA . PHE A 1 131 ? -8.751 -21.711 -0.177 1.00 88.12 131 PHE A CA 1
ATOM 1055 C C . PHE A 1 131 ? -8.620 -23.152 0.299 1.00 88.12 131 PHE A C 1
ATOM 1057 O O . PHE A 1 131 ? -9.064 -23.504 1.394 1.00 88.12 131 PHE A O 1
ATOM 1064 N N . GLU A 1 132 ? -7.936 -23.964 -0.498 1.00 91.56 132 GLU A N 1
ATOM 1065 C CA . GLU A 1 132 ? -7.572 -25.318 -0.103 1.00 91.56 132 GLU A CA 1
ATOM 1066 C C . GLU A 1 132 ? -6.579 -25.322 1.067 1.00 91.56 132 GLU A C 1
ATOM 1068 O O . GLU A 1 132 ? -5.855 -24.351 1.334 1.00 91.56 132 GLU A O 1
ATOM 1073 N N . SER A 1 133 ? -6.530 -26.457 1.762 1.00 95.19 133 SER A N 1
ATOM 1074 C CA . SER A 1 133 ? -5.542 -26.719 2.800 1.00 95.19 133 SER A CA 1
ATOM 1075 C C . SER A 1 133 ? -4.403 -27.560 2.235 1.00 95.19 133 SER A C 1
ATOM 1077 O O . SER A 1 133 ? -4.633 -28.632 1.680 1.00 95.19 133 SER A O 1
ATOM 1079 N N . VAL A 1 134 ? -3.173 -27.087 2.411 1.00 95.62 134 VAL A N 1
ATOM 1080 C CA . VAL A 1 134 ? -1.943 -27.782 2.007 1.00 95.62 134 VAL A CA 1
ATOM 1081 C C . VAL A 1 134 ? -1.088 -28.090 3.231 1.00 95.62 134 VAL A C 1
ATOM 1083 O O . VAL A 1 134 ? -1.269 -27.480 4.283 1.00 95.62 134 VAL A O 1
ATOM 1086 N N . THR A 1 135 ? -0.144 -29.022 3.105 1.00 97.56 135 THR A N 1
ATOM 1087 C CA . THR A 1 135 ? 0.729 -29.445 4.210 1.00 97.56 135 THR A CA 1
ATOM 1088 C C . THR A 1 135 ? 2.144 -28.908 4.029 1.00 97.56 135 THR A C 1
ATOM 1090 O O . THR A 1 135 ? 2.745 -29.059 2.964 1.00 97.56 135 THR A O 1
ATOM 1093 N N . CYS A 1 136 ? 2.704 -28.306 5.079 1.00 97.12 136 CYS A N 1
ATOM 1094 C CA . CYS A 1 136 ? 4.099 -27.884 5.070 1.00 97.12 136 CYS A CA 1
ATOM 1095 C C . CYS A 1 136 ? 5.044 -29.095 5.081 1.00 97.12 136 CYS A C 1
ATOM 1097 O O . CYS A 1 136 ? 4.971 -29.948 5.960 1.00 97.12 136 CYS A O 1
ATOM 1099 N N . SER A 1 137 ? 6.002 -29.120 4.157 1.00 97.19 137 SER A N 1
ATOM 1100 C CA . SER A 1 137 ? 7.026 -30.160 4.021 1.00 97.19 137 SER A CA 1
ATOM 1101 C C . SER A 1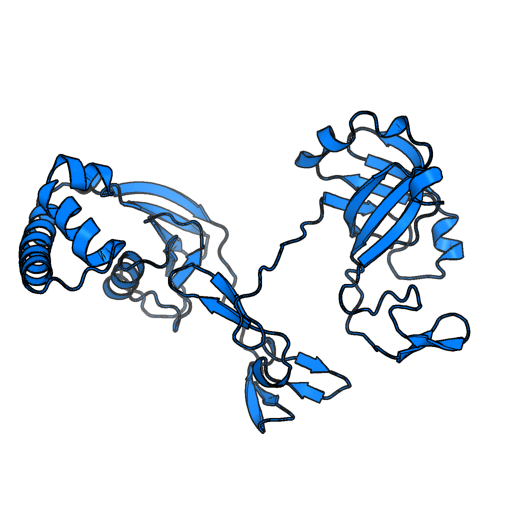 137 ? 8.089 -30.169 5.132 1.00 97.19 137 SER A C 1
ATOM 1103 O O . SER A 1 137 ? 8.971 -31.021 5.092 1.00 97.19 137 SER A O 1
ATOM 1105 N N . VAL A 1 138 ? 8.054 -29.222 6.079 1.00 96.62 138 VAL A N 1
ATOM 1106 C CA . VAL A 1 138 ? 9.017 -29.121 7.193 1.00 96.62 138 VAL A CA 1
ATOM 1107 C C . VAL A 1 138 ? 8.356 -29.464 8.524 1.00 96.62 138 VAL A C 1
ATOM 1109 O O . VAL A 1 138 ? 8.762 -30.430 9.157 1.00 96.62 138 VAL A O 1
ATOM 1112 N N . CYS A 1 139 ? 7.336 -28.708 8.949 1.00 96.94 139 CYS A N 1
ATOM 1113 C CA . CYS A 1 139 ? 6.671 -28.953 10.235 1.00 96.94 139 CYS A CA 1
ATOM 1114 C C . CYS A 1 139 ? 5.523 -29.974 10.166 1.00 96.94 139 CYS A C 1
ATOM 1116 O O . CYS A 1 139 ? 5.066 -30.434 11.205 1.00 96.94 139 CYS A O 1
ATOM 1118 N N . GLY A 1 140 ? 5.030 -30.326 8.971 1.00 96.69 140 GLY A N 1
ATOM 1119 C CA . GLY A 1 140 ? 3.898 -31.245 8.798 1.00 96.69 140 GLY A CA 1
ATOM 1120 C C . GLY A 1 140 ? 2.517 -30.638 9.083 1.00 96.69 140 GLY A C 1
ATOM 1121 O O . GLY A 1 140 ? 1.504 -31.311 8.900 1.00 96.69 140 GLY A O 1
ATOM 1122 N N . GLU A 1 141 ? 2.443 -29.369 9.489 1.00 97.81 141 GLU A N 1
ATOM 1123 C CA . GLU A 1 141 ? 1.177 -28.690 9.777 1.00 97.81 141 GLU A CA 1
ATOM 1124 C C . GLU A 1 141 ? 0.412 -28.331 8.497 1.00 97.81 141 GLU A C 1
ATOM 1126 O O . GLU A 1 141 ? 0.995 -28.023 7.448 1.00 97.81 141 GLU A O 1
ATOM 1131 N N . LYS A 1 142 ? -0.922 -28.341 8.601 1.00 96.94 142 LYS A N 1
ATOM 1132 C CA . LYS A 1 142 ? -1.818 -27.842 7.558 1.00 96.94 142 LYS A CA 1
ATOM 1133 C C . LYS A 1 142 ? -1.887 -26.320 7.597 1.00 96.94 142 LYS A C 1
ATOM 1135 O O . LYS A 1 142 ? -2.004 -25.720 8.661 1.00 96.94 142 LYS A O 1
ATOM 1140 N N . LEU A 1 143 ? -1.883 -25.701 6.424 1.00 94.56 143 LEU A N 1
ATOM 1141 C CA . LEU A 1 143 ? -2.026 -24.261 6.255 1.00 94.56 143 LEU A CA 1
ATOM 1142 C C . LEU A 1 143 ? -2.907 -23.930 5.053 1.00 94.56 143 LEU A C 1
ATOM 1144 O O . LEU A 1 143 ? -3.144 -24.761 4.178 1.00 94.56 143 LEU A O 1
ATOM 1148 N N . MET A 1 144 ? -3.373 -22.688 5.011 1.00 92.56 144 MET A N 1
ATOM 1149 C CA . MET A 1 144 ? -4.100 -22.142 3.872 1.00 92.56 144 MET A CA 1
ATOM 1150 C C . MET A 1 144 ? -3.169 -22.010 2.659 1.00 92.56 144 MET A C 1
ATOM 1152 O O . MET A 1 144 ? -2.108 -21.387 2.769 1.00 92.56 144 MET A O 1
ATOM 1156 N N . GLN A 1 145 ? -3.570 -22.541 1.499 1.00 92.19 145 GLN A N 1
ATOM 1157 C CA . GLN A 1 145 ? -2.764 -22.524 0.268 1.00 92.19 145 GLN A CA 1
ATOM 1158 C C . GLN A 1 145 ? -2.301 -21.113 -0.118 1.00 92.19 145 GLN A C 1
ATOM 1160 O O . GLN A 1 145 ? -1.148 -20.918 -0.488 1.00 92.19 145 GLN A O 1
ATOM 1165 N N . SER A 1 146 ? -3.148 -20.098 0.064 1.00 89.88 146 SER A N 1
ATOM 1166 C CA . SER A 1 146 ? -2.804 -18.704 -0.247 1.00 89.88 146 SER A CA 1
ATOM 1167 C C . SER A 1 146 ? -1.704 -18.103 0.641 1.00 89.88 146 SER A C 1
ATOM 1169 O O . SER A 1 146 ? -1.197 -17.016 0.357 1.00 89.88 146 SER A O 1
ATOM 1171 N N . LYS A 1 147 ? -1.317 -18.784 1.729 1.00 90.69 147 LYS A N 1
ATOM 1172 C CA . LYS A 1 147 ? -0.193 -18.411 2.608 1.00 90.69 147 LYS A CA 1
ATOM 1173 C C . LYS A 1 147 ? 1.035 -19.302 2.428 1.00 90.69 147 LYS A C 1
ATOM 1175 O O . LYS A 1 147 ? 2.058 -19.040 3.057 1.00 90.69 147 LYS A O 1
ATOM 1180 N N . ALA A 1 148 ? 0.954 -20.327 1.586 1.00 91.38 148 ALA A N 1
ATOM 1181 C CA . ALA A 1 148 ? 2.064 -21.224 1.330 1.00 91.38 148 ALA A CA 1
ATOM 1182 C C . ALA A 1 148 ? 3.181 -20.554 0.515 1.00 91.38 148 ALA A C 1
ATOM 1184 O O . ALA A 1 148 ? 2.980 -19.551 -0.179 1.00 91.38 148 ALA A O 1
ATOM 1185 N N . ARG A 1 149 ? 4.382 -21.121 0.610 1.00 90.19 149 ARG A N 1
ATOM 1186 C CA . ARG A 1 149 ? 5.515 -20.836 -0.273 1.00 90.19 149 ARG A CA 1
ATOM 1187 C C . ARG A 1 149 ? 5.950 -22.111 -0.949 1.00 90.19 149 ARG A C 1
ATOM 1189 O O . ARG A 1 149 ? 6.178 -23.108 -0.273 1.00 90.19 149 ARG A O 1
ATOM 1196 N N . GLU A 1 150 ? 6.095 -22.062 -2.263 1.00 87.50 150 GLU A N 1
ATOM 1197 C CA . GLU A 1 150 ? 6.647 -23.174 -3.019 1.00 87.50 150 GLU A CA 1
ATOM 1198 C C . GLU A 1 150 ? 8.123 -22.912 -3.321 1.00 87.50 150 GLU A C 1
ATOM 1200 O O . GLU A 1 150 ? 8.482 -21.882 -3.895 1.00 87.50 150 GLU A O 1
ATOM 1205 N N . LYS A 1 151 ? 8.994 -23.841 -2.919 1.00 81.50 151 LYS A N 1
ATOM 1206 C CA . LYS A 1 151 ? 10.423 -23.811 -3.258 1.00 81.50 151 LYS A CA 1
ATOM 1207 C C . LYS A 1 151 ? 10.842 -25.189 -3.740 1.00 81.50 151 LYS A C 1
ATOM 1209 O O . LYS A 1 151 ? 10.747 -26.157 -2.991 1.00 81.50 151 LYS A O 1
ATOM 1214 N N . ALA A 1 152 ? 11.324 -25.266 -4.981 1.00 81.38 152 ALA A N 1
ATOM 1215 C CA . ALA A 1 152 ? 11.784 -26.511 -5.601 1.00 81.38 152 ALA A CA 1
ATOM 1216 C C . ALA A 1 152 ? 10.762 -27.668 -5.478 1.00 81.38 152 ALA A C 1
ATOM 1218 O O . ALA A 1 152 ? 11.120 -28.774 -5.077 1.00 81.38 152 ALA A O 1
ATOM 1219 N N . GLY A 1 153 ? 9.482 -27.389 -5.764 1.00 85.31 153 GLY A N 1
ATOM 1220 C CA . GLY A 1 153 ? 8.390 -28.372 -5.717 1.00 85.31 153 GLY A CA 1
ATOM 1221 C C . GLY A 1 153 ? 7.953 -28.804 -4.312 1.00 85.31 153 GLY A C 1
ATOM 1222 O O . GLY A 1 153 ? 7.160 -29.731 -4.178 1.00 85.31 153 GLY A O 1
ATOM 1223 N N . LYS A 1 154 ? 8.468 -28.170 -3.251 1.00 90.75 154 LYS A N 1
ATOM 1224 C CA . LYS A 1 154 ? 8.054 -28.404 -1.859 1.00 90.75 154 LYS A CA 1
ATOM 1225 C C . LYS A 1 154 ? 7.271 -27.213 -1.321 1.00 90.75 154 LYS A C 1
ATOM 1227 O O . LYS A 1 154 ? 7.559 -26.069 -1.675 1.00 90.75 154 LYS A O 1
ATOM 1232 N N . ILE A 1 155 ? 6.324 -27.490 -0.429 1.00 92.81 155 ILE A N 1
ATOM 1233 C CA . ILE A 1 155 ? 5.423 -26.500 0.168 1.00 92.81 155 ILE A CA 1
ATOM 1234 C C . ILE A 1 155 ? 5.911 -26.144 1.571 1.00 92.81 155 ILE A C 1
ATOM 1236 O O . ILE A 1 155 ? 6.179 -27.011 2.397 1.00 92.81 155 ILE A O 1
ATOM 1240 N N . PHE A 1 156 ? 5.980 -24.857 1.883 1.00 94.50 156 PHE A N 1
ATOM 1241 C CA . PHE A 1 156 ? 6.439 -24.348 3.170 1.00 94.50 156 PHE A CA 1
ATOM 1242 C C . PHE A 1 156 ? 5.409 -23.382 3.754 1.00 94.50 156 PHE A C 1
ATOM 1244 O O . PHE A 1 156 ? 4.835 -22.568 3.030 1.00 94.50 156 PHE A O 1
ATOM 1251 N N . CYS A 1 157 ? 5.190 -23.443 5.069 1.00 94.19 157 CYS A N 1
ATOM 1252 C CA . CYS A 1 157 ? 4.520 -22.359 5.783 1.00 94.19 157 CYS A CA 1
ATOM 1253 C C . CYS A 1 157 ? 5.447 -21.140 5.900 1.00 94.19 157 CYS A C 1
ATOM 1255 O O . CYS A 1 157 ? 6.662 -21.253 5.711 1.00 94.19 157 CYS A O 1
ATOM 1257 N N . LEU A 1 158 ? 4.885 -19.966 6.214 1.00 91.25 158 LEU A N 1
ATOM 1258 C CA . LEU A 1 158 ? 5.672 -18.731 6.327 1.00 91.25 158 LEU A CA 1
ATOM 1259 C C . LEU A 1 158 ? 6.845 -18.875 7.317 1.00 91.25 158 LEU A C 1
ATOM 1261 O O . LEU A 1 158 ? 7.968 -18.590 6.891 1.00 91.25 158 LEU A O 1
ATOM 1265 N N . PRO A 1 159 ? 6.661 -19.409 8.547 1.00 91.38 159 PRO A N 1
ATOM 1266 C CA . PRO A 1 159 ? 7.773 -19.633 9.474 1.00 91.38 159 PRO A CA 1
ATOM 1267 C C . PRO A 1 159 ? 8.876 -20.538 8.904 1.00 91.38 159 PRO A C 1
ATOM 1269 O O . PRO A 1 159 ? 10.029 -20.122 8.839 1.00 91.38 159 PRO A O 1
ATOM 1272 N N . CYS A 1 160 ? 8.534 -21.735 8.406 1.00 92.50 160 CYS A N 1
ATOM 1273 C CA . CYS A 1 160 ? 9.522 -22.689 7.880 1.00 92.50 160 CYS A CA 1
ATOM 1274 C C . CYS A 1 160 ? 10.169 -22.252 6.557 1.00 92.50 160 CYS A C 1
ATOM 1276 O O . CYS A 1 160 ? 11.207 -22.782 6.171 1.00 92.50 160 CYS A O 1
ATOM 1278 N N . SER A 1 161 ? 9.558 -21.316 5.828 1.00 89.50 161 SER A N 1
ATOM 1279 C CA . SER A 1 161 ? 10.143 -20.760 4.603 1.00 89.50 161 SER A CA 1
ATOM 1280 C C . SER A 1 161 ? 11.187 -19.674 4.870 1.00 89.50 161 SER A C 1
ATOM 1282 O O . SER A 1 161 ? 11.932 -19.333 3.944 1.00 89.50 161 SER A O 1
ATOM 1284 N N . HIS A 1 162 ? 11.208 -19.122 6.092 1.00 87.12 162 HIS A N 1
ATOM 1285 C CA . HIS A 1 162 ? 11.999 -17.960 6.507 1.00 87.12 162 HIS A CA 1
ATOM 1286 C C . HIS A 1 162 ? 11.802 -16.713 5.627 1.00 87.12 162 HIS A C 1
ATOM 1288 O O . HIS A 1 162 ? 12.656 -15.831 5.593 1.00 87.12 162 HIS A O 1
ATOM 1294 N N . GLU A 1 163 ? 10.692 -16.610 4.888 1.00 82.25 163 GLU A N 1
ATOM 1295 C CA . GLU A 1 163 ? 10.438 -15.455 4.015 1.00 82.25 163 GLU A CA 1
ATOM 1296 C C . GLU A 1 163 ? 9.870 -14.245 4.748 1.00 82.25 163 GLU A C 1
ATOM 1298 O O . GLU A 1 163 ? 9.905 -13.156 4.192 1.00 82.25 163 GLU A O 1
ATOM 130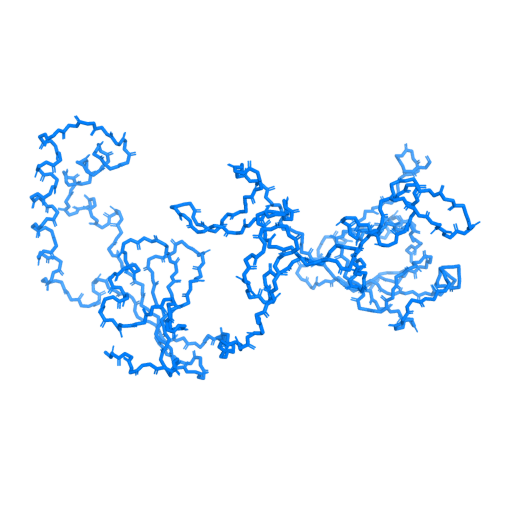3 N N . GLY A 1 164 ? 9.426 -14.416 5.994 1.00 86.44 164 GLY A N 1
ATOM 1304 C CA . GLY A 1 164 ? 8.815 -13.367 6.801 1.00 86.44 164 GLY A CA 1
ATOM 1305 C C . GLY A 1 164 ? 7.287 -13.343 6.724 1.00 86.44 164 GLY A C 1
ATOM 1306 O O . GLY A 1 164 ? 6.663 -14.121 5.998 1.00 86.44 164 GLY A O 1
ATOM 1307 N N . LEU A 1 165 ? 6.673 -12.474 7.523 1.00 88.75 165 LEU A N 1
ATOM 1308 C CA . LEU A 1 165 ? 5.226 -12.363 7.707 1.00 88.75 165 LEU A CA 1
ATOM 1309 C C . LEU A 1 165 ? 4.798 -10.911 7.924 1.00 88.75 165 LEU A C 1
ATOM 1311 O O . LEU A 1 165 ? 5.595 -10.070 8.332 1.00 88.75 165 LEU A O 1
ATOM 1315 N N . TYR A 1 166 ? 3.521 -10.629 7.670 1.00 89.19 166 TYR A N 1
ATOM 1316 C CA . TYR A 1 166 ? 2.897 -9.371 8.074 1.00 89.19 166 TYR A CA 1
ATOM 1317 C C . TYR A 1 166 ? 2.300 -9.524 9.471 1.00 89.19 166 TYR A C 1
ATOM 1319 O O . TYR A 1 166 ? 1.600 -10.502 9.736 1.00 89.19 166 TYR A O 1
ATOM 1327 N N . GLN A 1 167 ? 2.549 -8.543 10.328 1.00 88.75 167 GLN A N 1
ATOM 1328 C CA . GLN A 1 167 ? 2.032 -8.459 11.686 1.00 88.75 167 GLN A CA 1
ATOM 1329 C C . GLN A 1 167 ? 1.295 -7.135 11.854 1.00 88.75 167 GLN A C 1
ATOM 1331 O O . GLN A 1 167 ? 1.798 -6.095 11.437 1.00 88.75 167 GLN A O 1
ATOM 1336 N N . LEU A 1 168 ? 0.117 -7.187 12.469 1.00 88.31 168 LEU A N 1
ATOM 1337 C CA . LEU A 1 168 ? -0.562 -6.013 12.999 1.00 88.31 168 LEU A CA 1
ATOM 1338 C C . LEU A 1 168 ? -0.268 -5.935 14.497 1.00 88.31 168 LEU A C 1
ATOM 1340 O O . LEU A 1 168 ? -0.615 -6.855 15.236 1.00 88.31 168 LEU A O 1
ATOM 1344 N N . ASP A 1 169 ? 0.351 -4.848 14.934 1.00 87.56 169 ASP A N 1
ATOM 1345 C CA . ASP A 1 169 ? 0.562 -4.530 16.347 1.00 87.56 169 ASP A CA 1
ATOM 1346 C C . ASP A 1 169 ? 0.234 -3.052 16.610 1.00 87.56 169 ASP A C 1
ATOM 1348 O O . ASP A 1 169 ? -0.467 -2.424 15.816 1.00 87.56 169 ASP A O 1
ATOM 1352 N N . GLY A 1 170 ? 0.687 -2.495 17.738 1.00 83.38 170 GLY A N 1
ATOM 1353 C CA . GLY A 1 170 ? 0.426 -1.100 18.104 1.00 83.38 170 GLY A CA 1
ATOM 1354 C C . GLY A 1 170 ? 0.992 -0.070 17.119 1.00 83.38 170 GLY A C 1
ATOM 1355 O O . GLY A 1 170 ? 0.492 1.052 17.084 1.00 83.38 170 GLY A O 1
ATOM 1356 N N . GLU A 1 171 ? 1.976 -0.435 16.293 1.00 82.25 171 GLU A N 1
ATOM 1357 C CA . GLU A 1 171 ? 2.575 0.440 15.277 1.00 82.25 171 GLU A CA 1
ATOM 1358 C C . GLU A 1 171 ? 1.906 0.304 13.897 1.00 82.25 171 GLU A C 1
ATOM 1360 O O . GLU A 1 171 ? 2.351 0.930 12.935 1.00 82.25 171 GLU A O 1
ATOM 1365 N N . GLY A 1 172 ? 0.844 -0.501 13.785 1.00 85.31 172 GLY A N 1
ATOM 1366 C CA . GLY A 1 172 ? 0.146 -0.774 12.528 1.00 85.31 172 GLY A CA 1
ATOM 1367 C C . GLY A 1 172 ? 0.638 -2.055 11.851 1.00 85.31 172 GLY A C 1
ATOM 1368 O O . GLY A 1 172 ? 1.118 -2.979 12.515 1.00 85.31 172 GLY A O 1
ATOM 1369 N N . ILE A 1 173 ? 0.482 -2.150 10.526 1.00 88.44 173 ILE A N 1
ATOM 1370 C CA . ILE A 1 173 ? 0.889 -3.340 9.756 1.00 88.44 173 ILE A CA 1
ATOM 1371 C C . ILE A 1 173 ? 2.368 -3.255 9.360 1.00 88.44 173 ILE A C 1
ATOM 1373 O O . ILE A 1 173 ? 2.765 -2.495 8.470 1.00 88.44 173 ILE A O 1
ATOM 1377 N N . SER A 1 174 ? 3.179 -4.124 9.958 1.00 87.88 174 SER A N 1
ATOM 1378 C CA . SER A 1 174 ? 4.624 -4.215 9.744 1.00 87.88 174 SER A CA 1
ATOM 1379 C C . SER A 1 174 ? 5.042 -5.578 9.188 1.00 87.88 174 SER A C 1
ATOM 1381 O O . SER A 1 174 ? 4.354 -6.580 9.373 1.00 87.88 174 SER A O 1
ATOM 1383 N N . PHE A 1 175 ? 6.178 -5.629 8.485 1.00 88.00 175 PHE A N 1
ATOM 1384 C CA . PHE A 1 175 ? 6.751 -6.878 7.979 1.00 88.00 175 PHE A CA 1
ATOM 1385 C C . PHE A 1 175 ? 7.885 -7.358 8.888 1.00 88.00 175 PHE A C 1
ATOM 1387 O O . PHE A 1 175 ? 8.786 -6.591 9.231 1.00 88.00 175 PHE A O 1
ATOM 1394 N N . TYR A 1 176 ? 7.851 -8.635 9.253 1.00 86.56 176 TYR A N 1
ATOM 1395 C CA . TYR A 1 176 ? 8.810 -9.274 10.147 1.00 86.56 176 TYR A CA 1
ATOM 1396 C C . TYR A 1 176 ? 9.509 -10.425 9.445 1.00 86.56 176 TYR A C 1
ATOM 1398 O O . TYR A 1 176 ? 8.863 -11.230 8.778 1.00 86.56 176 TYR A O 1
ATOM 1406 N N . LYS A 1 177 ? 10.823 -10.540 9.633 1.00 85.50 177 LYS A N 1
ATOM 1407 C CA . LYS A 1 177 ? 11.619 -11.685 9.178 1.00 85.50 177 LYS A CA 1
ATOM 1408 C C . LYS A 1 177 ? 12.634 -12.033 10.259 1.00 85.50 177 LYS A C 1
ATOM 1410 O O . LYS A 1 177 ? 13.350 -11.142 10.706 1.00 85.50 177 LYS A O 1
ATOM 1415 N N . GLU A 1 178 ? 12.685 -13.308 10.655 1.00 82.25 178 GLU A N 1
ATOM 1416 C CA . GLU A 1 178 ? 13.562 -13.801 11.737 1.00 82.25 178 GLU A CA 1
ATOM 1417 C C . GLU A 1 178 ? 13.394 -12.986 13.033 1.00 82.25 178 GLU A C 1
ATOM 1419 O O . GLU A 1 178 ? 14.364 -12.489 13.600 1.00 82.25 178 GLU A O 1
ATOM 1424 N N . ASP A 1 179 ? 12.138 -12.761 13.435 1.00 78.25 179 ASP A N 1
ATOM 1425 C CA . ASP A 1 179 ? 11.736 -11.986 14.623 1.00 78.25 179 ASP A CA 1
ATOM 1426 C C . ASP A 1 179 ? 12.226 -10.530 14.664 1.00 78.25 179 ASP A C 1
ATOM 1428 O O . ASP A 1 179 ? 12.054 -9.818 15.653 1.00 78.25 179 ASP A O 1
ATOM 1432 N N . LYS A 1 180 ? 12.788 -10.038 13.558 1.00 78.94 180 LYS A N 1
ATOM 1433 C CA . LYS A 1 180 ? 13.195 -8.647 13.398 1.00 78.94 180 LYS A CA 1
ATOM 1434 C C . LYS A 1 180 ? 12.173 -7.920 12.549 1.00 78.94 180 LYS A C 1
ATOM 1436 O O . LYS A 1 180 ? 11.848 -8.354 11.439 1.00 78.94 180 LYS A O 1
ATOM 1441 N N . LYS A 1 181 ? 11.710 -6.776 13.057 1.00 79.62 181 LYS A N 1
ATOM 1442 C CA . LYS A 1 181 ? 10.969 -5.806 12.255 1.00 79.62 181 LYS A CA 1
ATOM 1443 C C . LYS A 1 181 ? 11.885 -5.359 11.119 1.00 79.62 181 LYS A C 1
ATOM 1445 O O . LYS A 1 181 ? 12.957 -4.808 11.364 1.00 79.62 181 LYS A O 1
ATOM 1450 N N . GLN A 1 182 ? 11.488 -5.647 9.888 1.00 75.44 182 GLN A N 1
ATOM 1451 C CA . GLN A 1 182 ? 12.232 -5.237 8.706 1.00 75.44 182 GLN A CA 1
ATOM 1452 C C . GLN A 1 182 ? 11.590 -3.977 8.141 1.00 75.44 182 GLN A C 1
ATOM 1454 O O . GLN A 1 182 ? 10.376 -3.926 7.924 1.00 75.44 182 GLN A O 1
ATOM 1459 N N . SER A 1 183 ? 12.413 -2.976 7.844 1.00 66.44 183 SER A N 1
ATOM 1460 C CA . SER A 1 183 ? 11.995 -1.876 6.982 1.00 66.44 183 SER A CA 1
ATOM 1461 C C . SER A 1 183 ? 11.777 -2.444 5.584 1.00 66.44 183 SER A C 1
ATOM 1463 O O . SER A 1 183 ? 12.731 -2.723 4.862 1.00 66.44 183 SER A O 1
ATOM 1465 N N . TYR A 1 184 ? 10.522 -2.658 5.203 1.00 68.69 184 TYR A N 1
ATOM 1466 C CA . TYR A 1 184 ? 10.188 -2.915 3.812 1.00 68.69 184 TYR A CA 1
ATOM 1467 C C . TYR A 1 184 ? 9.939 -1.567 3.138 1.00 68.69 184 TYR A C 1
ATOM 1469 O O . TYR A 1 184 ? 9.199 -0.730 3.653 1.00 68.69 184 TYR A O 1
ATOM 1477 N N . PHE A 1 185 ? 10.565 -1.341 1.990 1.00 70.81 185 PHE A N 1
ATOM 1478 C CA . PHE A 1 185 ? 10.226 -0.210 1.140 1.00 70.81 185 PHE A CA 1
ATOM 1479 C C . PHE A 1 185 ? 9.288 -0.710 0.045 1.00 70.81 185 PHE A C 1
ATOM 1481 O O . PHE A 1 185 ? 9.503 -1.767 -0.552 1.00 70.81 185 PHE A O 1
ATOM 1488 N N . ARG A 1 186 ? 8.197 0.021 -0.180 1.00 81.81 186 ARG A N 1
ATOM 1489 C CA . ARG A 1 186 ? 7.298 -0.251 -1.300 1.00 81.81 186 ARG A CA 1
ATOM 1490 C C . ARG A 1 186 ? 7.890 0.405 -2.536 1.00 81.81 186 ARG A C 1
ATOM 1492 O O . ARG A 1 186 ? 8.200 1.591 -2.504 1.00 81.81 186 ARG A O 1
ATOM 1499 N N . VAL A 1 187 ? 8.028 -0.366 -3.606 1.00 89.19 187 VAL A N 1
ATOM 1500 C CA . VAL A 1 187 ? 8.338 0.173 -4.928 1.00 89.19 187 VAL A CA 1
ATOM 1501 C C . VAL A 1 187 ? 7.035 0.186 -5.710 1.00 89.19 187 VAL A C 1
ATOM 1503 O O . VAL A 1 187 ? 6.390 -0.854 -5.848 1.00 89.19 187 VAL A O 1
ATOM 1506 N N . PHE A 1 188 ? 6.632 1.363 -6.171 1.00 93.25 188 PHE A N 1
ATOM 1507 C CA . PHE A 1 188 ? 5.453 1.537 -7.008 1.00 93.25 188 PHE A CA 1
ATOM 1508 C C . PHE A 1 188 ? 5.904 1.741 -8.449 1.00 93.25 188 PHE A C 1
ATOM 1510 O O . PHE A 1 188 ? 6.898 2.434 -8.668 1.00 93.25 188 PHE A O 1
ATOM 1517 N N . PRO A 1 189 ? 5.216 1.139 -9.430 1.00 97.25 189 PRO A N 1
ATOM 1518 C CA . PRO A 1 189 ? 5.515 1.434 -10.814 1.00 97.25 189 PRO A CA 1
ATOM 1519 C C . PRO A 1 189 ? 5.172 2.892 -11.121 1.00 97.25 189 PRO A C 1
ATOM 1521 O O . PRO A 1 189 ? 4.118 3.380 -10.720 1.00 97.25 189 PRO A O 1
ATOM 1524 N N . ILE A 1 190 ? 6.048 3.558 -11.864 1.00 98.38 190 ILE A N 1
ATOM 1525 C CA . ILE A 1 190 ? 5.850 4.927 -12.359 1.00 98.38 190 ILE A CA 1
ATOM 1526 C C . ILE A 1 190 ? 5.223 4.955 -13.756 1.00 98.38 190 ILE A C 1
ATOM 1528 O O . ILE A 1 190 ? 4.968 6.017 -14.312 1.00 98.38 190 ILE A O 1
ATOM 1532 N N . GLY A 1 191 ? 5.005 3.782 -14.345 1.00 98.50 191 GLY A N 1
ATOM 1533 C CA . GLY A 1 191 ? 4.529 3.632 -15.706 1.00 98.50 191 GLY A CA 1
ATOM 1534 C C . GLY A 1 191 ? 4.578 2.184 -16.174 1.00 98.50 191 GLY A C 1
ATOM 1535 O O . GLY A 1 191 ? 4.821 1.266 -15.382 1.00 98.50 191 GLY A O 1
ATOM 1536 N N . TYR A 1 192 ? 4.389 1.982 -17.471 1.00 98.75 192 TYR A N 1
ATOM 1537 C CA . TYR A 1 192 ? 4.481 0.679 -18.121 1.00 98.75 192 TYR A CA 1
ATOM 1538 C C . TYR A 1 192 ? 5.069 0.788 -19.531 1.00 98.75 192 TYR A C 1
ATOM 1540 O O . TYR A 1 192 ? 5.115 1.858 -20.139 1.00 98.75 192 TYR A O 1
ATOM 1548 N N . VAL A 1 193 ? 5.558 -0.340 -20.036 1.00 98.69 193 VAL A N 1
ATOM 1549 C CA . VAL A 1 193 ? 6.086 -0.478 -21.394 1.00 98.69 193 VAL A CA 1
ATOM 1550 C C . VAL A 1 193 ? 4.949 -0.807 -22.360 1.00 98.69 193 VAL A C 1
ATOM 1552 O O . VAL A 1 193 ? 4.194 -1.741 -22.107 1.00 98.69 193 VAL A O 1
ATOM 1555 N N . GLU A 1 194 ? 4.881 -0.096 -23.484 1.00 98.44 194 GLU A N 1
ATOM 1556 C CA . GLU A 1 194 ? 4.111 -0.490 -24.667 1.00 98.44 194 GLU A CA 1
ATOM 1557 C C . GLU A 1 194 ? 5.071 -1.085 -25.705 1.00 98.44 194 GLU A C 1
ATOM 1559 O O . GLU A 1 194 ? 5.997 -0.410 -26.181 1.00 98.44 194 GLU A O 1
ATOM 1564 N N . SER A 1 195 ? 4.877 -2.354 -26.055 1.00 96.38 195 SER A N 1
ATOM 1565 C CA . SER A 1 195 ? 5.789 -3.094 -26.934 1.00 96.38 195 SER A CA 1
ATOM 1566 C C . SER A 1 195 ? 5.031 -4.012 -27.885 1.00 96.38 195 SER A C 1
ATOM 1568 O O . SER A 1 195 ? 3.952 -4.506 -27.586 1.00 96.38 195 SER A O 1
ATOM 1570 N N . SER A 1 196 ? 5.629 -4.302 -29.042 1.00 96.81 196 SER A N 1
ATOM 1571 C CA . SER A 1 196 ? 5.074 -5.277 -29.997 1.00 96.81 196 SER A CA 1
ATOM 1572 C C . SER A 1 196 ? 5.175 -6.739 -29.528 1.00 96.81 196 SER A C 1
ATOM 1574 O O . SER A 1 196 ? 4.659 -7.632 -30.196 1.00 96.81 196 SER A O 1
ATOM 1576 N N . PHE A 1 197 ? 5.825 -6.995 -28.388 1.00 96.25 197 PHE A N 1
ATOM 1577 C CA . PHE A 1 197 ? 6.023 -8.330 -27.827 1.00 96.25 197 PHE A CA 1
ATOM 1578 C C . PHE A 1 197 ? 5.117 -8.551 -26.614 1.00 96.25 197 PHE A C 1
ATOM 1580 O O . PHE A 1 197 ? 5.433 -8.095 -25.519 1.00 96.25 197 PHE A O 1
ATOM 1587 N N . SER A 1 198 ? 4.018 -9.291 -26.779 1.00 94.44 198 SER A N 1
ATOM 1588 C CA . SER A 1 198 ? 3.129 -9.669 -25.661 1.00 94.44 198 SER A CA 1
ATOM 1589 C C . SER A 1 198 ? 3.679 -10.814 -24.797 1.00 94.44 198 SER A C 1
ATOM 1591 O O . SER A 1 198 ? 3.226 -11.019 -23.673 1.00 94.44 198 SER A O 1
ATOM 1593 N N . PHE A 1 199 ? 4.659 -11.562 -25.311 1.00 93.12 199 PHE A N 1
ATOM 1594 C CA . PHE A 1 199 ? 5.320 -12.671 -24.622 1.00 93.12 199 PHE A CA 1
ATOM 1595 C C . PHE A 1 199 ? 6.843 -12.534 -24.732 1.00 93.12 199 PHE A C 1
ATOM 1597 O O . PHE A 1 199 ? 7.321 -11.918 -25.689 1.00 93.12 199 PHE A O 1
ATOM 1604 N N . PRO A 1 200 ? 7.618 -13.095 -23.781 1.00 90.94 200 PRO A N 1
ATOM 1605 C CA . PRO A 1 200 ? 9.075 -13.083 -23.866 1.00 90.94 200 PRO A CA 1
ATOM 1606 C C . PRO A 1 200 ? 9.580 -13.746 -25.155 1.00 90.94 200 PRO A C 1
ATOM 1608 O O . PRO A 1 200 ? 9.175 -14.861 -25.480 1.00 90.94 200 PRO A O 1
ATOM 1611 N N . ASP A 1 201 ? 10.500 -13.080 -25.849 1.00 93.00 201 ASP A N 1
ATOM 1612 C CA . ASP A 1 201 ? 11.183 -13.575 -27.053 1.00 93.00 201 ASP A CA 1
ATOM 1613 C C . ASP A 1 201 ? 12.703 -13.374 -26.890 1.00 93.00 201 ASP A C 1
ATOM 1615 O O . ASP A 1 201 ? 13.189 -13.008 -25.814 1.00 93.00 201 ASP A O 1
ATOM 1619 N N . ASP A 1 202 ? 13.479 -13.632 -27.941 1.00 92.19 202 ASP A N 1
ATOM 1620 C CA . ASP A 1 202 ? 14.908 -13.376 -27.962 1.00 92.19 202 ASP A CA 1
ATOM 1621 C C . ASP A 1 202 ? 15.203 -11.877 -27.723 1.00 92.19 202 ASP A C 1
ATOM 1623 O O . ASP A 1 202 ? 14.784 -11.021 -28.510 1.00 92.19 202 ASP A O 1
ATOM 1627 N N . PRO A 1 203 ? 15.968 -11.533 -26.669 1.00 92.12 203 PRO A N 1
ATOM 1628 C CA . PRO A 1 203 ? 16.248 -10.143 -26.333 1.00 92.12 203 PRO A CA 1
ATOM 1629 C C . PRO A 1 203 ? 16.958 -9.339 -27.425 1.00 92.12 203 PRO A C 1
ATOM 1631 O O . PRO A 1 203 ? 16.858 -8.119 -27.417 1.00 92.12 203 PRO A O 1
ATOM 1634 N N . GLU A 1 204 ? 17.708 -9.960 -28.339 1.00 93.19 204 GLU A N 1
ATOM 1635 C CA . GLU A 1 204 ? 18.354 -9.217 -29.431 1.00 93.19 204 GLU A CA 1
ATOM 1636 C C . GLU A 1 204 ? 17.308 -8.737 -30.434 1.00 93.19 204 GLU A C 1
ATOM 1638 O O . GLU A 1 204 ? 17.271 -7.547 -30.740 1.00 93.19 204 GLU A O 1
ATOM 1643 N N . LYS A 1 205 ? 16.368 -9.613 -30.808 1.00 95.00 205 LYS A N 1
ATOM 1644 C CA . LYS A 1 205 ? 15.218 -9.244 -31.648 1.00 95.00 205 LYS A CA 1
ATOM 1645 C C . LYS A 1 205 ? 14.352 -8.166 -31.005 1.00 95.00 205 LYS A C 1
ATOM 1647 O O . LYS A 1 205 ? 13.897 -7.251 -31.687 1.00 95.00 205 LYS A O 1
ATOM 1652 N N . MET A 1 206 ? 14.122 -8.263 -29.694 1.00 96.12 206 MET A N 1
ATOM 1653 C CA . MET A 1 206 ? 13.329 -7.265 -28.972 1.00 96.12 206 MET A CA 1
ATOM 1654 C C . MET A 1 206 ? 13.986 -5.882 -29.030 1.00 96.12 206 MET A C 1
ATOM 1656 O O . MET A 1 206 ? 13.329 -4.900 -29.373 1.00 96.12 206 MET A O 1
ATOM 1660 N N . ARG A 1 207 ? 15.304 -5.819 -28.801 1.00 97.06 207 ARG A N 1
ATOM 1661 C CA . ARG A 1 207 ? 16.076 -4.567 -28.801 1.00 97.06 207 ARG A CA 1
ATOM 1662 C C . ARG A 1 207 ? 16.137 -3.864 -30.159 1.00 97.06 207 ARG A C 1
ATOM 1664 O O . ARG A 1 207 ? 16.370 -2.655 -30.204 1.00 97.06 207 ARG A O 1
ATOM 1671 N N . GLU A 1 208 ? 15.933 -4.585 -31.257 1.00 96.81 208 GLU A N 1
ATOM 1672 C CA . GLU A 1 208 ? 15.886 -4.005 -32.603 1.00 96.81 208 GLU A CA 1
ATOM 1673 C C . GLU A 1 208 ? 14.612 -3.192 -32.871 1.00 96.81 208 GLU A C 1
ATOM 1675 O O . GLU A 1 208 ? 14.623 -2.305 -33.735 1.00 96.81 208 GLU A O 1
ATOM 1680 N N . LYS A 1 209 ? 13.525 -3.466 -32.140 1.00 97.44 209 LYS A N 1
ATOM 1681 C CA . LYS A 1 209 ? 12.246 -2.763 -32.276 1.00 97.44 209 LYS A 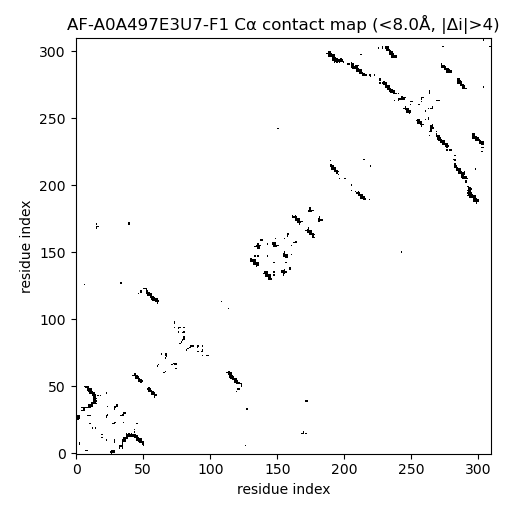CA 1
ATOM 1682 C C . LYS A 1 209 ? 12.204 -1.506 -31.409 1.00 97.44 209 LYS A C 1
ATOM 1684 O O . LYS A 1 209 ? 12.888 -1.387 -30.393 1.00 97.44 209 LYS A O 1
ATOM 1689 N N . GLU A 1 210 ? 11.392 -0.547 -31.841 1.00 98.25 210 GLU A N 1
ATOM 1690 C CA . GLU A 1 210 ? 11.024 0.588 -31.000 1.00 98.25 210 GLU A CA 1
ATOM 1691 C C . GLU A 1 210 ? 9.954 0.152 -29.993 1.00 98.25 210 GLU A C 1
ATOM 1693 O O . GLU A 1 210 ? 9.125 -0.719 -30.268 1.00 98.25 210 GLU A O 1
ATOM 1698 N N . SER A 1 211 ? 9.991 0.746 -28.810 1.00 98.38 211 SER A N 1
ATOM 1699 C CA . SER A 1 211 ? 8.988 0.581 -27.758 1.00 98.38 211 SER A CA 1
ATOM 1700 C C . SER A 1 211 ? 8.647 1.948 -27.190 1.00 98.38 211 SER A C 1
ATOM 1702 O O . SER A 1 211 ? 9.376 2.921 -27.418 1.00 98.38 211 SER A O 1
ATOM 1704 N N . PHE A 1 212 ? 7.559 2.027 -26.435 1.00 98.69 212 PHE A N 1
ATOM 1705 C CA . PHE A 1 212 ? 7.202 3.245 -25.727 1.00 98.69 212 PHE A CA 1
ATOM 1706 C C . PHE A 1 212 ? 7.204 3.012 -24.223 1.00 98.69 212 PHE A C 1
ATOM 1708 O O . PHE A 1 212 ? 6.807 1.957 -23.738 1.00 98.69 212 PHE A O 1
ATOM 1715 N N . LEU A 1 213 ? 7.677 4.009 -23.487 1.00 98.75 213 LEU A N 1
ATOM 1716 C CA . LEU A 1 213 ? 7.563 4.076 -22.040 1.00 98.75 213 LEU A CA 1
ATOM 1717 C C . LEU A 1 213 ? 6.415 5.032 -21.737 1.00 98.75 213 LEU A C 1
ATOM 1719 O O . LEU A 1 213 ? 6.548 6.235 -21.972 1.00 98.75 213 LEU A O 1
ATOM 1723 N N . PHE A 1 214 ? 5.292 4.506 -21.263 1.00 98.75 214 PHE A N 1
ATOM 1724 C CA . PHE A 1 214 ? 4.187 5.323 -20.784 1.00 98.75 214 PHE A CA 1
ATOM 1725 C C . PHE A 1 214 ? 4.390 5.590 -19.297 1.00 98.75 214 PHE A C 1
ATOM 1727 O O . PHE A 1 214 ? 4.353 4.665 -18.489 1.00 98.75 214 PHE A O 1
ATOM 1734 N N . ILE A 1 215 ? 4.607 6.848 -18.935 1.00 98.69 215 ILE A N 1
ATOM 1735 C CA . ILE A 1 215 ? 4.758 7.304 -17.552 1.00 98.69 215 ILE A CA 1
ATOM 1736 C C . ILE A 1 215 ? 3.399 7.780 -17.057 1.00 98.69 215 ILE A C 1
ATOM 1738 O O . ILE A 1 215 ? 2.675 8.444 -17.796 1.00 98.69 215 ILE A O 1
ATOM 1742 N N . TYR A 1 216 ? 3.002 7.419 -15.839 1.00 98.56 216 TYR A N 1
ATOM 1743 C CA . TYR A 1 216 ? 1.701 7.851 -15.337 1.00 98.56 216 TYR A CA 1
ATOM 1744 C C . TYR A 1 216 ? 1.632 9.385 -15.238 1.00 98.56 216 TYR A C 1
ATOM 1746 O O . TYR A 1 216 ? 2.650 10.011 -14.928 1.00 98.56 216 TYR A O 1
ATOM 1754 N N . PRO A 1 217 ? 0.467 10.005 -15.520 1.00 97.69 217 PRO A N 1
ATOM 1755 C CA . PRO A 1 217 ? 0.346 11.463 -15.599 1.00 97.69 217 PRO A CA 1
ATOM 1756 C C . PRO A 1 217 ? 0.854 12.211 -14.359 1.00 97.69 217 PRO A C 1
ATOM 1758 O O . PRO A 1 217 ? 1.457 13.272 -14.489 1.00 97.69 217 PRO A O 1
ATOM 1761 N N . GLU A 1 218 ? 0.682 11.653 -13.159 1.00 97.62 218 GLU A N 1
ATOM 1762 C CA . GLU A 1 218 ? 1.176 12.242 -11.907 1.00 97.62 218 GLU A CA 1
ATOM 1763 C C . GLU A 1 218 ? 2.710 12.344 -11.814 1.00 97.62 218 GLU A C 1
ATOM 1765 O O . GLU A 1 218 ? 3.219 13.080 -10.969 1.00 97.62 218 GLU A O 1
ATOM 1770 N N . TYR A 1 219 ? 3.445 11.629 -12.672 1.00 98.19 219 TYR A N 1
ATOM 1771 C CA . TYR A 1 219 ? 4.908 11.629 -12.727 1.00 98.19 219 TYR A CA 1
ATOM 1772 C C . TYR A 1 219 ? 5.468 12.361 -13.959 1.00 98.19 219 TYR A C 1
ATOM 1774 O O . TYR A 1 219 ? 6.687 12.399 -14.130 1.00 98.19 219 TYR A O 1
ATOM 1782 N N . GLU A 1 220 ? 4.621 12.958 -14.809 1.00 97.81 220 GLU A N 1
ATOM 1783 C CA . GLU A 1 220 ? 5.048 13.607 -16.061 1.00 97.81 220 GLU A CA 1
ATOM 1784 C C . GLU A 1 220 ? 6.073 14.728 -15.834 1.00 97.81 220 GLU A C 1
ATOM 1786 O O . GLU A 1 220 ? 7.065 14.806 -16.560 1.00 97.81 220 GLU A O 1
ATOM 1791 N N . GLU A 1 221 ? 5.882 15.552 -14.800 1.00 98.12 221 GLU A N 1
ATOM 1792 C CA . GLU A 1 221 ? 6.802 16.646 -14.447 1.00 98.12 221 GLU A CA 1
ATOM 1793 C C . GLU A 1 221 ? 8.235 16.147 -14.182 1.00 98.12 221 GLU A C 1
ATOM 1795 O O . GLU A 1 221 ? 9.207 16.850 -14.460 1.00 98.12 221 GLU A O 1
ATOM 1800 N N . GLY A 1 222 ? 8.392 14.898 -13.723 1.00 97.94 222 GLY A N 1
ATOM 1801 C CA . GLY A 1 222 ? 9.698 14.271 -13.502 1.00 97.94 222 GLY A CA 1
ATOM 1802 C C . GLY A 1 222 ? 10.514 14.044 -14.781 1.00 97.94 222 GLY A C 1
ATOM 1803 O O . GLY A 1 222 ? 11.714 13.793 -14.698 1.00 97.94 222 GLY A O 1
ATOM 1804 N N . LEU A 1 223 ? 9.894 14.157 -15.960 1.00 98.25 223 LEU A N 1
ATOM 1805 C CA . LEU A 1 223 ? 10.555 14.042 -17.263 1.00 98.25 223 LEU A CA 1
ATOM 1806 C C . LEU A 1 223 ? 11.145 15.366 -17.765 1.00 98.25 223 LEU A C 1
ATOM 1808 O O . LEU A 1 223 ? 11.674 15.410 -18.874 1.00 98.25 223 LEU A O 1
ATOM 1812 N N . TYR A 1 224 ? 11.025 16.466 -17.019 1.00 97.88 224 TYR A N 1
ATOM 1813 C CA . TYR A 1 224 ? 11.564 17.759 -17.434 1.00 97.88 224 TYR A CA 1
ATOM 1814 C C . TYR A 1 224 ? 13.046 17.653 -17.852 1.00 97.88 224 TYR A C 1
ATOM 1816 O O . TYR A 1 224 ? 13.892 17.236 -17.065 1.00 97.88 224 TYR A O 1
ATOM 1824 N N . ARG A 1 225 ? 13.344 18.045 -19.103 1.00 97.31 225 ARG A N 1
ATOM 1825 C CA . ARG A 1 225 ? 14.671 17.994 -19.752 1.00 97.31 225 ARG A CA 1
ATOM 1826 C C . ARG A 1 225 ? 15.253 16.587 -19.972 1.00 97.31 225 ARG A C 1
ATOM 1828 O O . ARG A 1 225 ? 16.450 16.463 -20.219 1.00 97.31 225 ARG A O 1
ATOM 1835 N N . ILE A 1 226 ? 14.441 15.527 -19.945 1.00 97.62 226 ILE A N 1
ATOM 1836 C CA . ILE A 1 226 ? 14.907 14.159 -20.243 1.00 97.62 226 ILE A CA 1
ATOM 1837 C C . ILE A 1 226 ? 15.507 14.037 -21.658 1.00 97.62 226 ILE A C 1
ATOM 1839 O O . ILE A 1 226 ? 16.397 13.222 -21.885 1.00 97.62 226 ILE A O 1
ATOM 1843 N N . GLU A 1 227 ? 15.056 14.881 -22.589 1.00 96.81 227 GLU A N 1
ATOM 1844 C CA . GLU A 1 227 ? 15.499 14.952 -23.985 1.00 96.81 227 GLU A CA 1
ATOM 1845 C C . GLU A 1 227 ? 16.951 15.425 -24.149 1.00 96.81 227 GLU A C 1
ATOM 1847 O O . GLU A 1 227 ? 17.516 15.289 -25.230 1.00 96.81 227 GLU A O 1
ATOM 1852 N N . GLU A 1 228 ? 17.577 15.952 -23.092 1.00 96.19 228 GLU A N 1
ATOM 1853 C CA . GLU A 1 228 ? 19.006 16.300 -23.096 1.00 96.19 228 GLU A CA 1
ATOM 1854 C C . GLU A 1 228 ? 19.918 15.068 -23.047 1.00 96.19 228 GLU A C 1
ATOM 1856 O O . GLU A 1 228 ? 21.130 15.185 -23.228 1.00 96.19 228 GLU A O 1
ATOM 1861 N N . SER A 1 229 ? 19.351 13.885 -22.796 1.00 95.00 229 SER A N 1
ATOM 1862 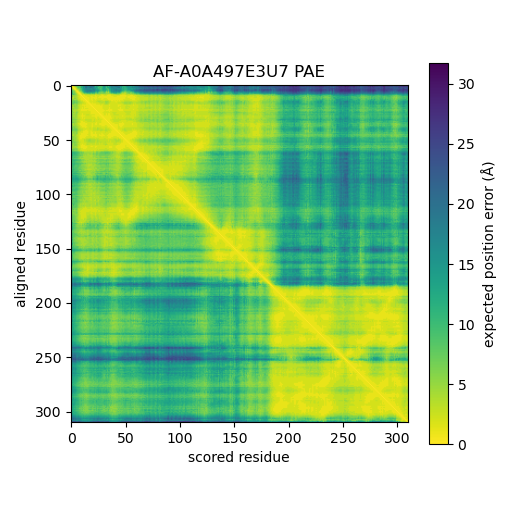C CA . SER A 1 229 ? 20.076 12.622 -22.776 1.00 95.00 229 SER A CA 1
ATOM 1863 C C . SER A 1 229 ? 19.699 11.749 -23.974 1.00 95.00 229 SER A C 1
ATOM 1865 O O . SER A 1 229 ? 18.553 11.331 -24.120 1.00 95.00 229 SER A O 1
ATOM 1867 N N . ASP A 1 230 ? 20.688 11.394 -24.799 1.00 96.25 230 ASP A N 1
ATOM 1868 C CA . ASP A 1 230 ? 20.497 10.462 -25.923 1.00 96.25 230 ASP A CA 1
ATOM 1869 C C . ASP A 1 230 ? 20.160 9.035 -25.460 1.00 96.25 230 ASP A C 1
ATOM 1871 O O . ASP A 1 230 ? 19.566 8.243 -26.199 1.00 96.25 230 ASP A O 1
ATOM 1875 N N . PHE A 1 231 ? 20.578 8.679 -24.242 1.00 98.06 231 PHE A N 1
ATOM 1876 C CA . PHE A 1 231 ? 20.408 7.352 -23.672 1.00 98.06 231 PHE A CA 1
ATOM 1877 C C . PHE A 1 231 ? 19.890 7.439 -22.247 1.00 98.06 231 PHE A C 1
ATOM 1879 O O . PHE A 1 231 ? 20.397 8.201 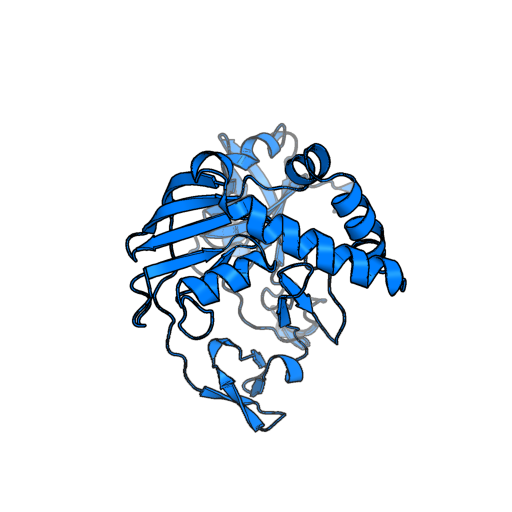-21.433 1.00 98.06 231 PHE A O 1
ATOM 1886 N N . ILE A 1 232 ? 18.935 6.581 -21.915 1.00 98.38 232 ILE A N 1
ATOM 1887 C CA . ILE A 1 232 ? 18.389 6.481 -20.564 1.00 98.38 232 ILE A CA 1
ATOM 1888 C C . ILE A 1 232 ? 18.475 5.038 -20.073 1.00 98.38 232 ILE A C 1
ATOM 1890 O O . ILE A 1 232 ? 18.314 4.082 -20.832 1.00 98.38 232 ILE A O 1
ATOM 1894 N N . ASN A 1 233 ? 18.741 4.882 -18.787 1.00 98.31 233 ASN A N 1
ATOM 1895 C CA . ASN A 1 233 ? 18.639 3.636 -18.051 1.00 98.31 233 ASN A CA 1
ATOM 1896 C C . ASN A 1 233 ? 17.189 3.458 -17.595 1.00 98.31 233 ASN A C 1
ATOM 1898 O O . ASN A 1 233 ? 16.670 4.278 -16.839 1.00 98.31 233 ASN A O 1
ATOM 1902 N N . VAL A 1 234 ? 16.546 2.381 -18.038 1.00 98.56 234 VAL A N 1
ATOM 1903 C CA . VAL A 1 234 ? 15.182 2.016 -17.642 1.00 98.56 234 VAL A CA 1
ATOM 1904 C C . VAL A 1 234 ? 15.263 0.885 -16.630 1.00 98.56 234 VAL A C 1
ATOM 1906 O O . VAL A 1 234 ? 15.775 -0.192 -16.946 1.00 98.56 234 VAL A O 1
ATOM 1909 N N . VAL A 1 235 ? 14.751 1.122 -15.425 1.00 98.50 235 VAL A N 1
ATOM 1910 C CA . VAL A 1 235 ? 14.601 0.106 -14.380 1.00 98.50 235 VAL A CA 1
ATOM 1911 C C . VAL A 1 235 ? 13.164 -0.387 -14.411 1.00 98.50 235 VAL A C 1
ATOM 1913 O O . VAL A 1 235 ? 12.229 0.407 -14.337 1.00 98.50 235 VAL A O 1
ATOM 1916 N N . PHE A 1 236 ? 12.963 -1.695 -14.514 1.00 98.31 236 PHE A N 1
ATOM 1917 C CA . PHE A 1 236 ? 11.634 -2.281 -14.691 1.00 98.31 236 PHE A CA 1
ATOM 1918 C C . PHE A 1 236 ? 11.484 -3.601 -13.935 1.00 98.31 236 PHE A C 1
ATOM 1920 O O . PHE A 1 236 ? 12.466 -4.181 -13.471 1.00 98.31 236 PHE A O 1
ATOM 1927 N N . TYR A 1 237 ? 10.252 -4.078 -13.781 1.00 97.44 237 TYR A N 1
ATOM 1928 C CA . TYR A 1 237 ? 9.941 -5.300 -13.037 1.00 97.44 237 TYR A CA 1
ATOM 1929 C C . TYR A 1 237 ? 9.533 -6.435 -13.982 1.00 97.44 237 TYR A C 1
ATOM 1931 O O . TYR A 1 237 ? 8.593 -6.282 -14.763 1.00 97.44 237 TYR A O 1
ATOM 1939 N N . PHE A 1 238 ? 10.178 -7.604 -13.899 1.00 95.94 238 PHE A N 1
ATOM 1940 C CA . PHE A 1 238 ? 9.769 -8.794 -14.657 1.00 95.94 238 PHE A CA 1
ATOM 1941 C C . PHE A 1 238 ? 8.490 -9.393 -14.054 1.00 95.94 238 PHE A C 1
ATOM 1943 O O . PHE A 1 238 ? 8.516 -10.423 -13.387 1.00 95.94 238 PHE A O 1
ATOM 1950 N N . HIS A 1 239 ? 7.358 -8.738 -14.301 1.00 93.88 239 HIS A N 1
ATOM 1951 C CA . HIS A 1 239 ? 6.046 -9.067 -13.739 1.00 93.88 239 HIS A CA 1
ATOM 1952 C C . HIS A 1 239 ? 5.531 -10.477 -14.081 1.00 93.88 239 HIS A C 1
ATOM 1954 O O . HIS A 1 239 ? 4.704 -11.004 -13.347 1.00 93.88 239 HIS A O 1
ATOM 1960 N N . GLN A 1 240 ? 6.045 -11.110 -15.143 1.00 92.38 240 GLN A N 1
ATOM 1961 C CA . GLN A 1 240 ? 5.752 -12.510 -15.489 1.00 92.38 240 GLN A CA 1
ATOM 1962 C C . GLN A 1 240 ? 6.780 -13.519 -14.940 1.00 92.38 240 GLN A C 1
ATOM 1964 O O . GLN A 1 240 ? 6.623 -14.725 -15.121 1.00 92.38 240 GLN A O 1
ATOM 1969 N N . SER A 1 241 ? 7.849 -13.067 -14.277 1.00 89.25 241 SER A N 1
ATOM 1970 C CA . SER A 1 241 ? 8.849 -13.967 -13.701 1.00 89.25 241 SER A CA 1
ATOM 1971 C C . SER A 1 241 ? 8.349 -14.560 -12.386 1.00 89.25 241 SER A C 1
ATOM 1973 O O . SER A 1 241 ? 8.162 -13.843 -11.405 1.00 89.25 241 SER A O 1
ATOM 1975 N N . SER A 1 242 ? 8.225 -15.884 -12.330 1.00 80.56 242 SER A N 1
ATOM 1976 C CA . SER A 1 242 ? 7.924 -16.633 -11.108 1.00 80.56 242 SER A CA 1
ATOM 1977 C C . SER A 1 242 ? 9.120 -17.485 -10.669 1.00 80.56 242 SER A C 1
ATOM 1979 O O . SER A 1 242 ? 9.866 -18.024 -11.493 1.00 80.56 242 SER A O 1
ATOM 1981 N N . GLY A 1 243 ? 9.321 -17.580 -9.350 1.00 82.12 243 GLY A N 1
ATOM 1982 C CA . GLY A 1 243 ? 10.405 -18.353 -8.739 1.00 82.12 243 GLY A CA 1
ATOM 1983 C C . GLY A 1 243 ? 11.822 -17.897 -9.121 1.00 82.12 243 GLY A C 1
ATOM 1984 O O . GLY A 1 243 ? 12.040 -16.950 -9.879 1.00 82.12 243 GLY A O 1
ATOM 1985 N N . TYR A 1 244 ? 12.827 -18.576 -8.566 1.00 86.44 244 TYR A N 1
ATOM 1986 C CA . TYR A 1 244 ? 14.223 -18.400 -8.965 1.00 86.44 244 TYR A CA 1
ATOM 1987 C C . TYR A 1 244 ? 15.070 -19.624 -8.615 1.00 86.44 244 TYR A C 1
ATOM 1989 O O . TYR A 1 244 ? 14.766 -20.387 -7.700 1.00 86.44 244 TYR A O 1
ATOM 1997 N N . THR A 1 245 ? 16.195 -19.771 -9.313 1.00 85.56 245 THR A N 1
ATOM 1998 C CA . THR A 1 245 ? 17.255 -20.719 -8.948 1.00 85.56 245 THR A CA 1
ATOM 1999 C C . THR A 1 245 ? 18.532 -19.940 -8.677 1.00 85.56 245 THR A C 1
ATOM 2001 O O . THR A 1 245 ? 18.962 -19.157 -9.526 1.00 85.56 245 THR A O 1
ATOM 2004 N N . LEU A 1 246 ? 19.170 -20.153 -7.521 1.00 89.12 246 LEU A N 1
ATOM 2005 C CA . LEU A 1 246 ? 20.405 -19.443 -7.161 1.00 89.12 246 LEU A CA 1
ATOM 2006 C C . LEU A 1 246 ? 21.578 -19.819 -8.075 1.00 89.12 246 LEU A C 1
ATOM 2008 O O . LEU A 1 246 ? 22.331 -18.941 -8.485 1.00 89.12 246 LEU A O 1
ATOM 2012 N N . ARG A 1 247 ? 21.694 -21.092 -8.463 1.00 94.19 247 ARG A N 1
ATOM 2013 C CA . ARG A 1 247 ? 22.724 -21.619 -9.369 1.00 94.19 247 ARG A CA 1
ATOM 2014 C C . ARG A 1 247 ? 22.072 -22.558 -10.377 1.00 94.19 247 ARG A C 1
ATOM 2016 O O . ARG A 1 247 ? 21.390 -23.492 -9.979 1.00 94.19 247 ARG A O 1
ATOM 2023 N N . GLY A 1 248 ? 22.290 -22.323 -11.664 1.00 89.56 248 GLY A N 1
ATOM 2024 C CA . GLY A 1 248 ? 21.696 -23.142 -12.719 1.00 89.56 248 GLY A CA 1
ATOM 2025 C C . GLY A 1 248 ? 22.248 -22.797 -14.093 1.00 89.56 248 GLY A C 1
ATOM 2026 O O . GLY A 1 248 ? 23.031 -21.852 -14.229 1.00 89.56 248 GLY A O 1
ATOM 2027 N N . LYS A 1 249 ? 21.842 -23.573 -15.099 1.00 89.69 249 LYS A N 1
ATOM 2028 C CA . LYS A 1 249 ? 22.173 -23.323 -16.504 1.00 89.69 249 LYS A CA 1
ATOM 2029 C C . LYS A 1 249 ? 21.540 -21.998 -16.942 1.00 89.69 249 LYS A C 1
ATOM 2031 O O . LYS A 1 249 ? 20.346 -21.792 -16.733 1.00 89.69 249 LYS A O 1
ATOM 2036 N N . ARG A 1 250 ? 22.335 -21.078 -17.488 1.00 88.44 250 ARG A N 1
ATOM 2037 C CA . ARG A 1 250 ? 21.872 -19.756 -17.953 1.00 88.44 250 ARG A CA 1
ATOM 2038 C C . ARG A 1 250 ? 21.876 -19.680 -19.478 1.00 88.44 250 ARG A C 1
ATOM 2040 O O . ARG A 1 250 ? 22.327 -20.605 -20.151 1.00 88.44 250 ARG A O 1
ATOM 2047 N N . ARG A 1 251 ? 21.385 -18.563 -20.027 1.00 80.00 251 ARG A N 1
ATOM 2048 C CA . ARG A 1 251 ? 21.548 -18.237 -21.454 1.00 80.00 251 ARG A CA 1
ATOM 2049 C C . ARG A 1 251 ? 23.043 -18.317 -21.806 1.00 80.00 251 ARG A C 1
ATOM 2051 O O . ARG A 1 251 ? 23.864 -17.780 -21.067 1.00 80.00 251 ARG A O 1
ATOM 2058 N N . GLY A 1 252 ? 23.382 -19.053 -22.866 1.00 79.25 252 GLY A N 1
ATOM 2059 C CA . GLY A 1 252 ? 24.764 -19.432 -23.212 1.00 79.25 252 GLY A CA 1
ATOM 2060 C C . GLY A 1 252 ? 25.194 -20.824 -22.724 1.00 79.25 252 GLY A C 1
ATOM 2061 O O . GLY A 1 252 ? 26.263 -21.295 -23.080 1.00 79.25 252 GLY A O 1
ATOM 2062 N N . GLY A 1 253 ? 24.362 -21.518 -21.940 1.00 84.25 253 GLY A N 1
ATOM 2063 C CA . GLY A 1 253 ? 24.558 -22.925 -21.577 1.00 84.25 253 GLY A CA 1
ATOM 2064 C C . GLY A 1 253 ? 25.468 -23.184 -20.373 1.00 84.25 253 GLY A C 1
ATOM 2065 O O . GLY A 1 253 ? 25.495 -24.310 -19.878 1.00 84.25 253 GLY A O 1
ATOM 2066 N N . GLU A 1 254 ? 26.147 -22.163 -19.856 1.00 89.62 254 GLU A N 1
ATOM 2067 C CA . GLU A 1 254 ? 27.020 -22.270 -18.685 1.00 89.62 254 GLU A CA 1
ATOM 2068 C C . GLU A 1 254 ? 26.233 -22.262 -17.366 1.00 89.62 254 GLU A C 1
ATOM 2070 O O . GLU A 1 254 ? 25.199 -21.597 -17.223 1.00 89.62 254 GLU A O 1
ATOM 2075 N N . ILE A 1 255 ? 26.747 -22.977 -16.362 1.00 93.38 255 ILE A N 1
ATOM 2076 C CA . ILE A 1 255 ? 26.206 -22.939 -15.001 1.00 93.38 255 ILE A CA 1
ATOM 2077 C C . ILE A 1 255 ? 26.751 -21.698 -14.296 1.00 93.38 255 ILE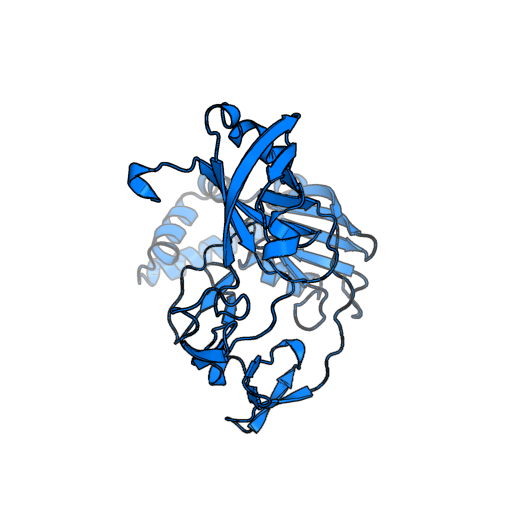 A C 1
ATOM 2079 O O . ILE A 1 255 ? 27.944 -21.615 -14.014 1.00 93.38 255 ILE A O 1
ATOM 2083 N N . LYS A 1 256 ? 25.867 -20.756 -13.953 1.00 94.12 256 LYS A N 1
ATOM 2084 C CA . LYS A 1 256 ? 26.228 -19.527 -13.228 1.00 94.12 256 LYS A CA 1
ATOM 2085 C C . LYS A 1 256 ? 25.274 -19.243 -12.074 1.00 94.12 256 LYS A C 1
ATOM 2087 O O . LYS A 1 256 ? 24.084 -19.593 -12.102 1.00 94.12 256 LYS A O 1
ATOM 2092 N N . GLY A 1 257 ? 25.808 -18.563 -11.062 1.00 94.00 257 GLY A N 1
ATOM 2093 C CA . GLY A 1 257 ? 25.002 -17.929 -10.024 1.00 94.00 257 GLY A CA 1
ATOM 2094 C C . GLY A 1 257 ? 24.058 -16.884 -10.629 1.00 94.00 257 GLY A C 1
ATOM 2095 O O . GLY A 1 257 ? 24.396 -16.245 -11.623 1.00 94.00 257 GLY A O 1
ATOM 2096 N N . VAL A 1 258 ? 22.871 -16.693 -10.052 1.00 93.38 258 VAL A N 1
ATOM 2097 C CA . VAL A 1 258 ? 21.867 -15.751 -10.581 1.00 93.38 258 VAL A CA 1
ATOM 2098 C C . VAL A 1 258 ? 22.370 -14.302 -10.593 1.00 93.38 258 VAL A C 1
ATOM 2100 O O . VAL A 1 258 ? 22.061 -13.555 -11.522 1.00 93.38 258 VAL A O 1
ATOM 2103 N N . PHE A 1 259 ? 23.202 -13.935 -9.615 1.00 95.12 259 PHE A N 1
ATOM 2104 C CA . PHE A 1 259 ? 23.841 -12.620 -9.504 1.00 95.12 259 PHE A CA 1
ATOM 2105 C C . PHE A 1 259 ? 25.066 -12.455 -10.416 1.00 95.12 259 PHE A C 1
ATOM 2107 O O . PHE A 1 259 ? 25.465 -11.336 -10.697 1.00 95.12 259 PHE A O 1
ATOM 2114 N N . ALA A 1 260 ? 25.604 -13.553 -10.953 1.00 94.81 260 ALA A N 1
ATOM 2115 C CA . ALA A 1 260 ? 26.628 -13.555 -12.002 1.00 94.81 260 ALA A CA 1
ATOM 2116 C C . ALA A 1 260 ? 26.004 -13.666 -13.413 1.00 94.81 260 ALA A C 1
ATOM 2118 O O . ALA A 1 260 ? 26.639 -14.125 -14.361 1.00 94.81 260 ALA A O 1
ATOM 2119 N N . SER A 1 261 ? 24.719 -13.325 -13.547 1.00 92.38 261 SER A N 1
ATOM 2120 C CA . SER A 1 261 ? 23.955 -13.398 -14.794 1.00 92.38 261 SER A CA 1
ATOM 2121 C C . SER A 1 261 ? 22.923 -12.268 -14.863 1.00 92.38 261 SER A C 1
ATOM 2123 O O . SER A 1 261 ? 22.728 -11.533 -13.896 1.00 92.38 261 SER A O 1
ATOM 2125 N N . ARG A 1 262 ? 22.210 -12.162 -15.989 1.00 91.62 262 ARG A N 1
ATOM 2126 C CA . ARG A 1 262 ? 21.070 -11.244 -16.176 1.00 91.62 262 ARG A CA 1
ATOM 2127 C C . ARG A 1 262 ? 19.727 -11.983 -16.282 1.00 91.62 262 ARG A C 1
ATOM 2129 O O . ARG A 1 262 ? 18.821 -11.535 -16.964 1.00 91.62 262 ARG A O 1
ATOM 2136 N N . SER A 1 263 ? 19.621 -13.153 -15.647 1.00 91.81 263 SER A N 1
ATOM 2137 C CA . SER A 1 263 ? 18.393 -13.960 -15.642 1.00 91.81 263 SER A CA 1
ATOM 2138 C C . SER A 1 263 ? 17.219 -13.195 -15.003 1.00 91.81 263 SER A C 1
ATOM 2140 O O . SER A 1 263 ? 17.415 -12.667 -13.903 1.00 91.81 263 SER A O 1
ATOM 2142 N N . PRO A 1 264 ? 16.010 -13.210 -15.601 1.00 92.25 264 PRO A N 1
ATOM 2143 C CA . PRO A 1 264 ? 14.819 -12.595 -15.006 1.00 92.25 264 PRO A CA 1
ATOM 2144 C C . PRO A 1 264 ? 14.334 -13.342 -13.749 1.00 92.25 264 PRO A C 1
ATOM 2146 O O . PRO A 1 264 ? 13.849 -12.719 -12.811 1.00 92.25 264 PRO A O 1
ATOM 2149 N N . HIS A 1 265 ? 14.571 -14.659 -13.674 1.00 90.50 265 HIS A N 1
ATOM 2150 C CA . HIS A 1 265 ? 14.270 -15.503 -12.507 1.00 90.50 265 HIS A CA 1
ATOM 2151 C C . HIS A 1 265 ? 15.278 -15.290 -11.368 1.00 90.50 265 HIS A C 1
ATOM 2153 O O . HIS A 1 265 ? 16.234 -16.064 -11.210 1.00 90.50 265 HIS A O 1
ATOM 2159 N N . ARG A 1 266 ? 15.099 -14.211 -10.600 1.00 92.06 266 ARG A N 1
ATOM 2160 C CA . ARG A 1 266 ? 15.971 -13.784 -9.491 1.00 92.06 266 ARG A CA 1
ATOM 2161 C C . ARG A 1 266 ? 15.164 -13.314 -8.274 1.00 92.06 266 ARG A C 1
ATOM 2163 O O . ARG A 1 266 ? 13.997 -12.981 -8.446 1.00 92.06 266 ARG A O 1
ATOM 2170 N N . PRO A 1 267 ? 15.766 -13.259 -7.065 1.00 89.62 267 PRO A N 1
ATOM 2171 C CA . PRO A 1 267 ? 15.030 -12.958 -5.830 1.00 89.62 267 PRO A CA 1
ATOM 2172 C C . PRO A 1 267 ? 14.215 -11.660 -5.876 1.00 89.62 267 PRO A C 1
ATOM 2174 O O . PRO A 1 267 ? 13.062 -11.655 -5.461 1.00 89.62 267 PRO A O 1
ATOM 2177 N N . SER A 1 268 ? 14.794 -10.597 -6.440 1.00 90.75 268 SER A N 1
ATOM 2178 C CA . SER A 1 268 ? 14.083 -9.372 -6.809 1.00 90.75 268 SER A CA 1
ATOM 2179 C C . SER A 1 268 ? 14.104 -9.267 -8.333 1.00 90.75 268 SER A C 1
ATOM 2181 O O . SER A 1 268 ? 15.171 -8.958 -8.876 1.00 90.75 268 SER A O 1
ATOM 2183 N N . PRO A 1 269 ? 12.999 -9.573 -9.040 1.00 93.88 269 PRO A N 1
ATOM 2184 C CA . PRO A 1 269 ? 12.954 -9.648 -10.500 1.00 93.88 269 PRO A CA 1
ATOM 2185 C C . PRO A 1 269 ? 12.944 -8.249 -11.129 1.00 93.88 269 PRO A C 1
ATOM 2187 O O . PRO A 1 269 ? 11.978 -7.821 -11.747 1.00 93.88 269 PRO A O 1
ATOM 2190 N N . ILE A 1 270 ? 14.055 -7.536 -10.958 1.00 96.44 270 ILE A N 1
ATOM 2191 C CA . ILE A 1 270 ? 14.303 -6.197 -11.483 1.00 96.44 270 ILE A CA 1
ATOM 2192 C C . ILE A 1 270 ? 15.231 -6.309 -12.696 1.00 96.44 270 ILE A C 1
ATOM 2194 O O . ILE A 1 270 ? 16.290 -6.953 -12.635 1.00 96.44 270 ILE A O 1
ATOM 2198 N N . GLY A 1 271 ? 14.801 -5.688 -13.788 1.00 96.62 271 GLY A N 1
ATOM 2199 C CA . GLY A 1 271 ? 15.550 -5.471 -15.015 1.00 96.62 271 GLY A CA 1
ATOM 2200 C C . GLY A 1 271 ? 16.127 -4.059 -15.072 1.00 96.62 271 GLY A C 1
ATOM 2201 O O . GLY A 1 271 ? 15.601 -3.132 -14.457 1.00 96.62 271 GLY A O 1
ATOM 2202 N N . LEU A 1 272 ? 17.227 -3.922 -15.805 1.00 97.25 272 LEU A N 1
ATOM 2203 C CA . LEU A 1 272 ? 17.880 -2.654 -16.102 1.00 97.25 272 LEU A CA 1
ATOM 2204 C C . LEU A 1 272 ? 18.379 -2.711 -17.541 1.00 97.25 272 LEU A C 1
ATOM 2206 O O . LEU A 1 272 ? 19.224 -3.555 -17.859 1.00 97.25 272 LEU A O 1
ATOM 2210 N N . THR A 1 273 ? 17.900 -1.786 -18.367 1.00 97.50 273 THR A N 1
ATOM 2211 C CA . THR A 1 273 ? 18.299 -1.704 -19.773 1.00 97.50 273 THR A CA 1
ATOM 2212 C C . THR A 1 273 ? 18.578 -0.263 -20.159 1.00 97.50 273 THR A C 1
ATOM 2214 O O . THR A 1 273 ? 17.757 0.624 -19.938 1.00 97.50 273 THR A O 1
ATOM 2217 N N . ARG A 1 274 ? 19.751 -0.034 -20.755 1.00 97.50 274 ARG A N 1
ATOM 2218 C CA . ARG A 1 274 ? 20.088 1.234 -21.401 1.00 97.50 274 ARG A CA 1
ATOM 2219 C C . ARG A 1 274 ? 19.434 1.269 -22.774 1.00 97.50 274 ARG A C 1
ATOM 2221 O O . ARG A 1 274 ? 19.746 0.431 -23.620 1.00 97.50 274 ARG A O 1
ATOM 2228 N N . VAL A 1 275 ? 18.582 2.255 -23.003 1.00 98.44 275 VAL A N 1
ATOM 2229 C CA . VAL A 1 275 ? 17.864 2.453 -24.265 1.00 98.44 275 VAL A CA 1
ATOM 2230 C C . VAL A 1 275 ? 18.245 3.792 -24.875 1.00 98.44 275 VAL A C 1
ATOM 2232 O O . VAL A 1 275 ? 18.593 4.727 -24.156 1.00 98.44 275 VAL A O 1
ATOM 2235 N N . LYS A 1 276 ? 18.174 3.895 -26.200 1.00 98.56 276 LYS A N 1
ATOM 2236 C CA . LYS A 1 276 ? 18.250 5.180 -26.896 1.00 98.56 276 LYS A CA 1
ATOM 2237 C C . LYS A 1 276 ? 16.906 5.892 -26.759 1.00 98.56 276 LYS A C 1
ATOM 2239 O O . LYS A 1 276 ? 15.885 5.297 -27.113 1.00 98.56 276 LYS A O 1
ATOM 2244 N N . LEU A 1 277 ? 16.908 7.139 -26.295 1.00 98.62 277 LEU A N 1
ATOM 2245 C CA . LEU A 1 277 ? 15.734 8.007 -26.321 1.00 98.62 277 LEU A CA 1
ATOM 2246 C C . LEU A 1 277 ? 15.589 8.581 -27.735 1.00 98.62 277 LEU A C 1
ATOM 2248 O O . LEU A 1 277 ? 16.504 9.212 -28.256 1.00 98.62 277 LEU A O 1
ATOM 2252 N N . ILE A 1 278 ? 14.467 8.299 -28.396 1.00 98.44 278 ILE A N 1
ATOM 2253 C CA . ILE A 1 278 ? 14.213 8.760 -29.768 1.00 98.44 278 ILE A CA 1
ATOM 2254 C C . ILE A 1 278 ? 13.387 10.043 -29.759 1.00 98.44 278 ILE A C 1
ATOM 2256 O O . ILE A 1 278 ? 13.671 10.963 -30.520 1.00 98.44 278 ILE A O 1
ATOM 2260 N N . ALA A 1 279 ? 12.329 10.076 -28.952 1.00 98.12 279 ALA A N 1
ATOM 2261 C CA . ALA A 1 279 ? 11.440 11.224 -28.840 1.00 98.12 279 ALA A CA 1
ATOM 2262 C C . ALA A 1 279 ? 10.654 11.168 -27.528 1.00 98.12 279 ALA A C 1
ATOM 2264 O O . ALA A 1 279 ? 10.456 10.091 -26.958 1.00 98.12 279 ALA A O 1
ATOM 2265 N N . ARG A 1 280 ? 10.146 12.322 -27.103 1.00 97.94 280 ARG A N 1
ATOM 2266 C CA . ARG A 1 280 ? 9.169 12.451 -26.026 1.00 97.94 280 ARG A CA 1
ATOM 2267 C C . ARG A 1 280 ? 7.911 13.139 -26.546 1.00 97.94 280 ARG A C 1
ATOM 2269 O O . ARG A 1 280 ? 7.988 14.139 -27.250 1.00 97.94 280 ARG A O 1
ATOM 2276 N N . GLU A 1 281 ? 6.763 12.612 -26.144 1.00 97.50 281 GLU A N 1
ATOM 2277 C CA . GLU A 1 281 ? 5.434 13.179 -26.356 1.00 97.50 281 GLU A CA 1
ATOM 2278 C C . GLU A 1 281 ? 4.716 13.198 -25.001 1.00 97.50 281 GLU A C 1
ATOM 2280 O O . GLU A 1 281 ? 4.173 12.182 -24.566 1.00 97.50 281 GLU A O 1
ATOM 2285 N N . LYS A 1 282 ? 4.742 14.341 -24.300 1.00 97.06 282 LYS A N 1
ATOM 2286 C CA . LYS A 1 282 ? 4.207 14.471 -22.929 1.00 97.06 282 LYS A CA 1
ATOM 2287 C C . LYS A 1 282 ? 4.803 13.422 -21.977 1.00 97.06 282 LYS A C 1
ATOM 2289 O O . LYS A 1 282 ? 6.015 13.396 -21.764 1.00 97.06 282 LYS A O 1
ATOM 2294 N N . ASN A 1 283 ? 3.974 12.533 -21.445 1.00 98.06 283 ASN A N 1
ATOM 2295 C CA . ASN A 1 283 ? 4.312 11.441 -20.544 1.00 98.06 283 ASN A CA 1
ATOM 2296 C C . ASN A 1 283 ? 4.711 10.139 -21.273 1.00 98.06 283 ASN A C 1
ATOM 2298 O O . ASN A 1 283 ? 4.821 9.090 -20.640 1.00 98.06 283 ASN A O 1
ATOM 2302 N N . ARG A 1 284 ? 4.914 10.174 -22.595 1.00 98.44 284 ARG A N 1
ATOM 2303 C CA . ARG A 1 284 ? 5.236 9.002 -23.418 1.00 98.44 284 ARG A CA 1
ATOM 2304 C C . ARG A 1 284 ? 6.601 9.156 -24.087 1.00 98.44 284 ARG A C 1
ATOM 2306 O O . ARG A 1 284 ? 6.830 10.106 -24.832 1.00 98.44 284 ARG A O 1
ATOM 2313 N N . LEU A 1 285 ? 7.515 8.218 -23.842 1.00 98.69 285 LEU A N 1
ATOM 2314 C CA . LEU A 1 285 ? 8.871 8.231 -24.407 1.00 98.69 285 LEU A CA 1
ATOM 2315 C C . LEU A 1 285 ? 9.014 7.144 -25.467 1.00 98.69 285 LEU A C 1
ATOM 2317 O O . LEU A 1 285 ? 8.843 5.968 -25.159 1.00 98.69 285 LEU A O 1
ATOM 2321 N N . ARG A 1 286 ? 9.373 7.508 -26.698 1.00 98.69 286 ARG A N 1
ATOM 2322 C CA . ARG A 1 286 ? 9.732 6.548 -27.749 1.00 98.69 286 ARG A CA 1
ATOM 2323 C C . ARG A 1 286 ? 11.197 6.164 -27.596 1.00 98.69 286 ARG A C 1
ATOM 2325 O O . ARG A 1 286 ? 12.066 7.038 -27.612 1.00 98.69 286 ARG A O 1
ATOM 2332 N N . VAL A 1 287 ? 11.478 4.872 -27.465 1.00 98.69 287 VAL A N 1
ATOM 2333 C CA . VAL A 1 287 ? 12.822 4.353 -27.181 1.00 98.69 287 VAL A CA 1
ATOM 2334 C C . VAL A 1 287 ? 13.189 3.173 -28.077 1.00 98.69 287 VAL A C 1
ATOM 2336 O O . VAL A 1 287 ? 12.319 2.494 -28.622 1.00 98.69 287 VAL A O 1
ATOM 2339 N N . LYS A 1 288 ? 14.490 2.900 -28.211 1.00 98.44 288 LYS A N 1
ATOM 2340 C CA . LYS A 1 288 ? 15.018 1.719 -28.914 1.00 98.44 288 LYS A CA 1
ATOM 2341 C C . LYS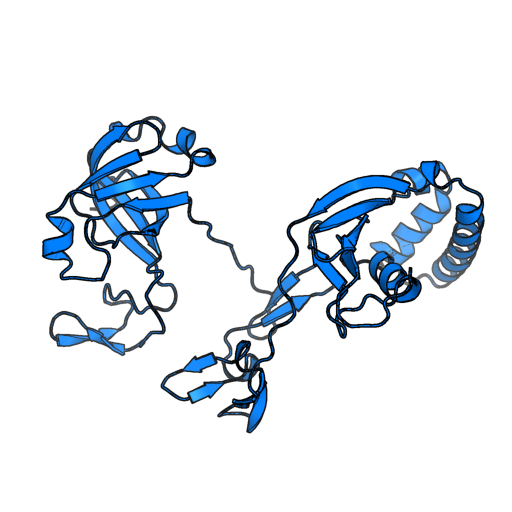 A 1 288 ? 16.103 1.027 -28.100 1.00 98.44 288 LYS A C 1
ATOM 2343 O O . LYS A 1 288 ? 16.897 1.691 -27.434 1.00 98.44 288 LYS A O 1
ATOM 2348 N N . GLY A 1 289 ? 16.163 -0.301 -28.179 1.00 97.81 289 GLY A N 1
ATOM 2349 C CA . GLY A 1 289 ? 17.116 -1.105 -27.410 1.00 97.81 289 GLY A CA 1
ATOM 2350 C C . GLY A 1 289 ? 16.562 -1.664 -26.101 1.00 97.81 289 GLY A C 1
ATOM 2351 O O . GLY A 1 289 ? 17.351 -2.112 -25.273 1.00 97.81 289 GLY A O 1
ATOM 2352 N N . LEU A 1 290 ? 15.240 -1.650 -25.906 1.00 98.00 290 LEU A N 1
ATOM 2353 C CA . LEU A 1 290 ? 14.577 -2.236 -24.740 1.00 98.00 290 LEU A CA 1
ATOM 2354 C C . LEU A 1 290 ? 14.324 -3.741 -24.945 1.00 98.00 290 LEU A C 1
ATOM 2356 O O . LEU A 1 290 ? 13.996 -4.175 -26.043 1.00 98.00 290 LEU A O 1
ATOM 2360 N N . ASP A 1 291 ? 14.451 -4.537 -23.886 1.00 96.25 291 ASP A N 1
ATOM 2361 C CA . ASP A 1 291 ? 14.159 -5.978 -23.849 1.00 96.25 291 ASP A CA 1
ATOM 2362 C C . ASP A 1 291 ? 13.070 -6.310 -22.815 1.00 96.25 291 ASP A C 1
ATOM 2364 O O . ASP A 1 291 ? 13.190 -7.234 -22.009 1.00 96.25 291 ASP A O 1
ATOM 2368 N N . ALA A 1 292 ? 11.990 -5.529 -22.854 1.00 97.44 292 ALA A N 1
ATOM 2369 C CA . ALA A 1 292 ? 10.810 -5.687 -22.017 1.00 97.44 292 ALA A CA 1
ATOM 2370 C C . ALA A 1 292 ? 9.563 -5.928 -22.879 1.00 97.44 292 ALA A C 1
ATOM 2372 O O . ALA A 1 292 ? 9.415 -5.367 -23.968 1.00 97.44 292 ALA A O 1
ATOM 2373 N N . ILE A 1 293 ? 8.678 -6.789 -22.384 1.00 97.69 293 ILE A N 1
ATOM 2374 C CA . ILE A 1 293 ? 7.410 -7.124 -23.040 1.00 97.69 293 ILE A CA 1
ATOM 2375 C C . ILE A 1 293 ? 6.351 -6.056 -22.757 1.00 97.69 293 ILE A C 1
ATOM 2377 O O . ILE A 1 293 ? 6.506 -5.239 -21.843 1.00 97.69 293 ILE A O 1
ATOM 2381 N N . ASP A 1 294 ? 5.267 -6.093 -23.518 1.00 98.31 294 ASP A N 1
ATOM 2382 C CA . ASP A 1 294 ? 4.108 -5.229 -23.329 1.00 98.31 294 ASP A CA 1
ATOM 2383 C C . ASP A 1 294 ? 3.532 -5.345 -21.907 1.00 98.31 294 ASP A C 1
ATOM 2385 O O . ASP A 1 294 ? 3.531 -6.422 -21.304 1.00 98.31 294 ASP A O 1
ATOM 2389 N N . GLY A 1 295 ? 3.113 -4.217 -21.338 1.00 98.06 295 GLY A N 1
ATOM 2390 C CA . GLY A 1 295 ? 2.602 -4.128 -19.969 1.00 98.06 295 GLY A CA 1
ATOM 2391 C C . GLY A 1 295 ? 3.669 -4.222 -18.872 1.00 98.06 295 GLY A C 1
ATOM 2392 O O . GLY A 1 295 ? 3.328 -4.179 -17.689 1.00 98.06 295 GLY A O 1
ATOM 2393 N N . THR A 1 296 ? 4.961 -4.326 -19.217 1.00 98.50 296 THR A N 1
ATOM 2394 C CA . THR A 1 296 ? 6.033 -4.406 -18.211 1.00 98.50 296 THR A CA 1
ATOM 2395 C C . THR A 1 296 ? 6.052 -3.159 -17.319 1.00 98.50 296 THR A C 1
ATOM 2397 O O . THR A 1 296 ? 6.240 -2.064 -17.846 1.00 98.50 296 THR A O 1
ATOM 2400 N N . PRO A 1 297 ? 5.925 -3.286 -15.982 1.00 98.50 297 PRO A N 1
ATOM 2401 C CA . PRO A 1 297 ? 5.947 -2.136 -15.085 1.00 98.50 297 PRO A CA 1
ATOM 2402 C C . PRO A 1 297 ? 7.322 -1.468 -15.037 1.00 98.50 297 PRO A C 1
ATOM 2404 O O . PRO A 1 297 ? 8.339 -2.131 -14.804 1.00 98.50 297 PRO A O 1
ATOM 2407 N N . ILE A 1 298 ? 7.340 -0.149 -15.198 1.00 98.69 298 ILE A N 1
ATOM 2408 C CA . ILE A 1 298 ? 8.538 0.687 -15.079 1.00 98.69 298 ILE A CA 1
ATOM 2409 C C . ILE A 1 298 ? 8.660 1.126 -13.625 1.00 98.69 298 ILE A C 1
ATOM 2411 O O . ILE A 1 298 ? 7.698 1.628 -13.052 1.00 98.69 298 ILE A O 1
ATOM 2415 N N . LEU A 1 299 ? 9.831 0.931 -13.027 1.00 98.31 299 LEU A N 1
ATOM 2416 C CA . LEU A 1 299 ? 10.117 1.306 -11.642 1.00 98.31 299 LEU A CA 1
ATOM 2417 C C . LEU A 1 299 ? 10.856 2.643 -11.550 1.00 98.31 299 LEU A C 1
ATOM 2419 O O . LEU A 1 299 ? 10.633 3.379 -10.596 1.00 98.31 299 LEU A O 1
ATOM 2423 N N . ASP A 1 300 ? 11.742 2.938 -12.505 1.00 98.38 300 ASP A N 1
ATOM 2424 C CA . ASP A 1 300 ? 12.564 4.153 -12.496 1.00 98.38 300 ASP A CA 1
ATOM 2425 C C . ASP A 1 300 ? 13.177 4.433 -13.881 1.00 98.38 300 ASP A C 1
ATOM 2427 O O . ASP A 1 300 ? 13.340 3.516 -14.695 1.00 98.38 300 ASP A O 1
ATOM 2431 N N . ILE A 1 301 ? 13.556 5.688 -14.133 1.00 98.25 301 ILE A N 1
ATOM 2432 C CA . ILE A 1 301 ? 14.287 6.125 -15.331 1.00 98.25 301 ILE A CA 1
ATOM 2433 C C . ILE A 1 301 ? 15.415 7.061 -14.904 1.00 98.25 301 ILE A C 1
ATOM 2435 O O . ILE A 1 301 ? 15.208 7.976 -14.109 1.00 98.25 301 ILE A O 1
ATOM 2439 N N . LYS A 1 302 ? 16.617 6.857 -15.450 1.00 97.50 302 LYS A N 1
ATOM 2440 C CA . LYS A 1 302 ? 17.773 7.731 -15.200 1.00 97.50 302 LYS A CA 1
ATOM 2441 C C . LYS A 1 302 ? 18.482 8.090 -16.501 1.00 97.50 302 LYS A C 1
ATOM 2443 O O . LYS A 1 302 ? 18.588 7.217 -17.360 1.00 97.50 302 LYS A O 1
ATOM 2448 N N . PRO A 1 303 ? 19.003 9.317 -16.664 1.00 96.50 303 PRO A N 1
ATOM 2449 C CA . PRO A 1 303 ? 19.910 9.609 -17.771 1.00 96.50 303 PRO A CA 1
ATOM 2450 C C . PRO A 1 303 ? 21.139 8.697 -17.682 1.00 96.50 303 PRO A C 1
ATOM 2452 O O . PRO A 1 303 ? 21.628 8.422 -16.586 1.00 96.50 303 PRO A O 1
ATOM 2455 N N . TYR A 1 304 ? 21.620 8.207 -18.823 1.00 95.00 304 TYR A N 1
ATOM 2456 C CA . TYR A 1 304 ? 22.871 7.456 -18.887 1.00 95.00 304 TYR A CA 1
ATOM 2457 C C . TYR A 1 304 ? 24.046 8.432 -18.890 1.00 95.00 304 TYR A C 1
ATOM 2459 O O . TYR A 1 304 ? 24.121 9.320 -19.745 1.00 95.00 304 TYR A O 1
ATOM 2467 N N . VAL A 1 305 ? 24.988 8.244 -17.971 1.00 92.06 305 VAL A N 1
ATOM 2468 C CA . VAL A 1 305 ? 26.198 9.067 -17.880 1.00 92.06 305 VAL A CA 1
ATOM 2469 C C . VAL A 1 305 ? 27.404 8.167 -18.088 1.00 92.06 305 VAL A C 1
ATOM 2471 O O . VAL A 1 305 ? 27.697 7.319 -17.255 1.00 92.06 305 VAL A O 1
ATOM 2474 N N . LYS A 1 306 ? 28.130 8.353 -19.197 1.00 89.31 306 LYS A N 1
ATOM 2475 C CA . LYS A 1 306 ? 29.240 7.469 -19.591 1.00 89.31 306 LYS A CA 1
ATOM 2476 C C . LYS A 1 306 ? 30.306 7.308 -18.502 1.00 89.31 306 LYS A C 1
ATOM 2478 O O . LYS A 1 306 ? 30.776 6.200 -18.297 1.00 89.31 306 LYS A O 1
ATOM 2483 N N . ASP A 1 307 ? 30.646 8.380 -17.793 1.00 88.62 307 ASP A N 1
ATOM 2484 C CA . ASP A 1 307 ? 31.681 8.343 -16.750 1.00 88.62 307 ASP A CA 1
ATOM 2485 C C . ASP A 1 307 ? 31.235 7.601 -15.477 1.00 88.62 307 ASP A C 1
ATOM 2487 O O . ASP A 1 307 ? 32.070 7.235 -14.654 1.00 88.62 307 ASP A O 1
ATOM 2491 N N . ILE A 1 308 ? 29.926 7.382 -15.304 1.00 86.25 308 ILE A N 1
ATOM 2492 C CA . ILE A 1 308 ? 29.335 6.712 -14.134 1.00 86.25 308 ILE A CA 1
ATOM 2493 C C . ILE A 1 308 ? 28.898 5.281 -14.482 1.00 86.25 308 ILE A C 1
ATOM 2495 O O . ILE A 1 308 ? 29.076 4.364 -13.684 1.00 86.25 308 ILE A O 1
ATOM 2499 N N . ASP A 1 309 ? 28.331 5.090 -15.673 1.00 83.81 309 ASP A N 1
ATOM 2500 C CA . ASP A 1 309 ? 27.635 3.871 -16.094 1.00 83.81 309 ASP A CA 1
ATOM 2501 C C . ASP A 1 309 ? 28.388 3.062 -17.178 1.00 83.81 309 ASP A C 1
ATOM 2503 O O . ASP A 1 309 ? 27.870 2.042 -17.650 1.00 83.81 309 ASP A O 1
ATOM 2507 N N . GLY A 1 310 ? 29.526 3.563 -17.680 1.00 67.31 310 GLY A N 1
ATOM 2508 C CA . GLY A 1 310 ? 30.234 3.067 -18.873 1.00 67.31 310 GLY A CA 1
ATOM 2509 C C . GLY A 1 310 ? 31.438 2.170 -18.631 1.00 67.31 310 GLY A C 1
ATOM 2510 O O . GLY A 1 310 ? 32.001 2.168 -17.518 1.00 67.31 310 GLY A O 1
#

InterPro domains:
  IPR003814 Formylmethanofuran dehydrogenase, subunit E domain [PF02663] (5-116)
  IPR023370 TrmO-like, N-terminal domain [PF01980] (199-309)
  IPR023370 TrmO-like, N-terminal domain [PS51668] (187-310)
  IPR023370 TrmO-like, N-terminal domain [TIGR00104] (186-309)
  IPR023370 TrmO-like, N-terminal domain [cd09281] (189-304)
  IPR036413 YaeB-like superfamily [SSF118196] (185-309)
  IPR036414 YaeB, N-terminal domain superfamily [G3DSA:2.40.30.70] (168-309)
  IPR053194 S-adenosyl-L-methionine-binding protein AF_0433 [PTHR39418] (3-164)

Radius of gyration: 27.07 Å; Cα contacts (8 Å, |Δi|>4): 546; chains: 1; bounding box: 59×53×75 Å

Foldseek 3Di:
DEDPADLQKAKEAAAPDVLVVVVCVVHVQDVVRVRYHYHPNHFSKIFIDGPQQKGKIKGFPPDLVVCCVPPVVLSVLCCCCPVVVHPDPVSVVVNVVVVVVVVVVVVVDDSVNTIDMDIDGDDDDDDDDDFDWDAAPPPRDIDGPVQWDDDPNGIHHCVRVQPWDWDQDNVGTFTDGPNDGDPDDDQDFQFFKAAPFQDADPLVVRLQDKIKTQGPLVCLVVCVPVVVFQKKKWKFAPPVADAADQWDQDVVRDIDGPVVDQDCRDPGSIDIWIWGFDDDDRRMTITGGDRDGGGIGTRDMGGDDPVVND

Secondary structure (DSSP, 8-state):
----SSSSEEEEES-SSHHHHHHHHHH---TTTT-EEE--S--SEEEEEETTSEEEEEEE---HHHHHHH-HHHHHHHIIIIIS----HHHHHHHHHHHHHHHHHGGGS-HHHHEEEEEEE---PPPPPP--EEE-TTT--EEEGGG-EEETTEEE-HHHHTS-EEEEETTEEEEEETTEEE-PPPPPP-EEEE-S-SS---HHHHHHSEEEEEE-GGGGGGGTTGGG-SEEEEEEE-TT-----SEEE-TTS-EEEGGGS--S-SSS-EEEEEEEEEEEETTEEEEES----TTPEEEEEEE--HHHH-